Protein AF-A0A453HVD5-F1 (afdb_monomer)

pLDDT: mean 72.46, std 23.45, range [19.73, 97.62]

Mean predicted aligned error: 11.78 Å

Organism: Aegilops tauschii subsp. strangulata (NCBI:txid200361)

Secondary structure (DSSP, 8-state):
--B-SSSB-HHHHHHHHHHHHHHH-TTSEEEEEEEEEEEETTEEEESSS---------SS-------EEEE-TTS-EEEET---EE--SHHHHHHHHHHHHHHS-----TT----SSS---S----------------------------EEEEEEEEEEEETTEEEEEEEEEEEPPP---GGGT---HHHHHHHHHHHHHHHHHHHHHHHHHTT-S---GGG-HHHHHGGGTSSTT------------GGGHHHHHHHHHHHHHHTT-----------

Structure (mmCIF, N/CA/C/O backbone):
data_AF-A0A453HVD5-F1
#
_entry.id   AF-A0A453HVD5-F1
#
loop_
_atom_site.group_PDB
_atom_site.id
_atom_site.type_symbol
_atom_site.label_atom_id
_atom_site.label_alt_id
_atom_site.label_comp_id
_atom_site.label_asym_id
_atom_site.label_entity_id
_atom_site.label_seq_id
_atom_site.pdbx_PDB_ins_code
_atom_site.Cartn_x
_atom_site.Cartn_y
_atom_site.Cartn_z
_atom_site.occupancy
_atom_site.B_iso_or_equiv
_atom_site.auth_seq_id
_atom_site.auth_comp_id
_atom_site.auth_asym_id
_atom_site.auth_atom_id
_atom_site.pdbx_PDB_model_num
ATOM 1 N N . MET A 1 1 ? -4.424 4.483 -8.765 1.00 69.69 1 MET A N 1
ATOM 2 C CA . MET A 1 1 ? -4.788 4.475 -7.327 1.00 69.69 1 MET A CA 1
ATOM 3 C C . MET A 1 1 ? -5.642 5.672 -6.904 1.00 69.69 1 MET A C 1
ATOM 5 O O . MET A 1 1 ? -6.629 5.466 -6.211 1.00 69.69 1 MET A O 1
ATOM 9 N N . GLU A 1 2 ? -5.315 6.892 -7.337 1.00 76.38 2 GLU A N 1
ATOM 10 C CA . GLU A 1 2 ? -6.002 8.137 -6.930 1.00 76.38 2 GLU A CA 1
ATOM 11 C C . GLU A 1 2 ? -7.321 8.430 -7.661 1.00 76.38 2 GLU A C 1
ATOM 13 O O . GLU A 1 2 ? -8.277 8.881 -7.037 1.00 76.38 2 GLU A O 1
ATOM 18 N N . GLY A 1 3 ? -7.370 8.159 -8.972 1.00 72.44 3 GLY A N 1
ATOM 19 C CA . GLY A 1 3 ? -8.458 8.598 -9.855 1.00 72.44 3 GLY A CA 1
ATOM 20 C C . GLY A 1 3 ? -8.443 10.107 -10.117 1.00 72.44 3 GLY A C 1
ATOM 21 O O . GLY A 1 3 ? -7.437 10.778 -9.882 1.00 72.44 3 GLY A O 1
ATOM 22 N N . THR A 1 4 ? -9.555 10.628 -10.624 1.00 73.94 4 THR A N 1
ATOM 23 C CA . THR A 1 4 ? -9.790 12.055 -10.894 1.00 73.94 4 THR A CA 1
ATOM 24 C C . THR A 1 4 ? -10.810 12.633 -9.907 1.00 73.94 4 THR A C 1
ATOM 26 O O . THR A 1 4 ? -11.354 11.909 -9.072 1.00 73.94 4 THR A O 1
ATOM 29 N N . SER A 1 5 ? -11.071 13.944 -9.979 1.00 74.31 5 SER A N 1
ATOM 30 C CA . SER A 1 5 ? -12.151 14.585 -9.210 1.00 74.31 5 SER A CA 1
ATOM 31 C C . SER A 1 5 ? -13.516 13.971 -9.512 1.00 74.31 5 SER A C 1
ATOM 33 O O . SER A 1 5 ? -14.318 13.791 -8.602 1.00 74.31 5 SER A O 1
ATOM 35 N N . ASP A 1 6 ? -13.740 13.619 -10.777 1.00 77.62 6 ASP A N 1
ATOM 36 C CA . ASP A 1 6 ? -15.039 13.161 -11.272 1.00 77.62 6 ASP A CA 1
ATOM 37 C C . ASP A 1 6 ? -15.173 11.639 -11.157 1.00 77.62 6 ASP A C 1
ATOM 39 O O . ASP A 1 6 ? -16.271 11.098 -11.049 1.00 77.62 6 ASP A O 1
ATOM 43 N N . ASN A 1 7 ? -14.040 10.930 -11.137 1.00 78.81 7 ASN A N 1
ATOM 44 C CA . ASN A 1 7 ? -13.985 9.493 -10.943 1.00 78.81 7 ASN A CA 1
ATOM 45 C C . ASN A 1 7 ? -12.892 9.125 -9.939 1.00 78.81 7 ASN A C 1
ATOM 47 O O . ASN A 1 7 ? -11.738 8.877 -10.300 1.00 78.81 7 ASN A O 1
ATOM 51 N N . LEU A 1 8 ? -13.286 9.066 -8.669 1.00 81.88 8 LEU A N 1
ATOM 52 C CA . LEU A 1 8 ? -12.412 8.688 -7.564 1.00 81.88 8 LEU A CA 1
ATOM 53 C C . LEU A 1 8 ? -11.728 7.339 -7.828 1.00 81.88 8 LEU A C 1
ATOM 55 O O . LEU A 1 8 ? -12.328 6.405 -8.357 1.00 81.88 8 LEU A O 1
ATOM 59 N N . GLY A 1 9 ? -10.463 7.218 -7.445 1.00 83.00 9 GLY A N 1
ATOM 60 C CA . GLY A 1 9 ? -9.708 5.975 -7.553 1.00 83.00 9 GLY A CA 1
ATOM 61 C C . GLY A 1 9 ? -9.921 5.051 -6.361 1.00 83.00 9 GLY A C 1
ATOM 62 O O . GLY A 1 9 ? -10.713 5.322 -5.460 1.00 83.00 9 GLY A O 1
ATOM 63 N N . ALA A 1 10 ? -9.176 3.948 -6.344 1.00 84.06 10 ALA A N 1
ATOM 64 C CA . ALA A 1 10 ? -9.275 2.918 -5.316 1.00 84.06 10 ALA A CA 1
ATOM 65 C C . ALA A 1 10 ? -9.083 3.457 -3.889 1.00 84.06 10 ALA A C 1
ATOM 67 O O . ALA A 1 10 ? -9.825 3.062 -2.999 1.00 84.06 10 ALA A O 1
ATOM 68 N N . VAL A 1 11 ? -8.128 4.366 -3.661 1.00 85.62 11 VAL A N 1
ATOM 69 C CA . VAL A 1 11 ? -7.829 4.859 -2.305 1.00 85.62 11 VAL A CA 1
ATOM 70 C C . VAL A 1 11 ? -8.948 5.729 -1.726 1.00 85.62 11 VAL A C 1
ATOM 72 O O . VAL A 1 11 ? -9.479 5.358 -0.679 1.00 85.62 11 VAL A O 1
ATOM 75 N N . PRO A 1 12 ? -9.365 6.839 -2.369 1.00 88.75 12 PRO A N 1
ATOM 76 C CA . PRO A 1 12 ? -10.468 7.644 -1.848 1.00 88.75 12 PRO A CA 1
ATOM 77 C C . PRO A 1 12 ? -11.783 6.856 -1.753 1.00 88.75 12 PRO A C 1
ATOM 79 O O . PRO A 1 12 ? -12.533 7.059 -0.800 1.00 88.75 12 PRO A O 1
ATOM 82 N N . ARG A 1 13 ? -12.041 5.909 -2.672 1.00 90.88 13 ARG A N 1
ATOM 83 C CA . ARG A 1 13 ? -13.204 5.008 -2.576 1.00 90.88 13 ARG A CA 1
ATOM 84 C C . ARG A 1 13 ? -13.110 4.058 -1.385 1.00 90.88 13 ARG A C 1
ATOM 86 O O . ARG A 1 13 ? -14.099 3.888 -0.689 1.00 90.88 13 ARG A O 1
ATOM 93 N N . ALA A 1 14 ? -11.941 3.472 -1.119 1.00 89.88 14 ALA A N 1
ATOM 94 C CA . ALA A 1 14 ? -11.744 2.594 0.033 1.00 89.88 14 ALA A CA 1
ATOM 95 C C . ALA A 1 14 ? -11.931 3.347 1.357 1.00 89.88 14 ALA A C 1
ATOM 97 O O . ALA A 1 14 ? -12.574 2.831 2.265 1.00 89.88 14 ALA A O 1
ATOM 98 N N . ILE A 1 15 ? -11.422 4.583 1.455 1.00 92.25 15 ILE A N 1
ATOM 99 C CA . ILE A 1 15 ? -11.669 5.447 2.618 1.00 92.25 15 ILE A CA 1
ATOM 100 C C . ILE A 1 15 ? -13.176 5.683 2.772 1.00 92.25 15 ILE A C 1
ATOM 102 O O . ILE A 1 15 ? -13.711 5.473 3.855 1.00 92.25 15 ILE A O 1
ATOM 106 N N . GLN A 1 16 ? -13.869 6.085 1.703 1.00 93.88 16 GLN A N 1
ATOM 107 C CA . GLN A 1 16 ? -15.313 6.316 1.744 1.00 93.88 16 GLN A CA 1
ATOM 108 C C . GLN A 1 16 ? -16.082 5.072 2.204 1.00 93.88 16 GLN A C 1
ATOM 110 O O . GLN A 1 16 ? -16.883 5.170 3.129 1.00 93.88 16 GLN A O 1
ATOM 115 N N . GLU A 1 17 ? -15.781 3.914 1.621 1.00 94.31 17 GLU A N 1
ATOM 116 C CA . GLU A 1 17 ? -16.443 2.649 1.940 1.00 94.31 17 GLU A CA 1
ATOM 117 C C . GLU A 1 17 ? -16.232 2.236 3.402 1.00 94.31 17 GLU A C 1
ATOM 119 O O . GLU A 1 17 ? -17.174 1.807 4.060 1.00 94.31 17 GLU A O 1
ATOM 124 N N . LEU A 1 18 ? -15.026 2.429 3.954 1.00 94.19 18 LEU A N 1
ATOM 125 C CA . LEU A 1 18 ? -14.745 2.136 5.364 1.00 94.19 18 LEU A CA 1
ATOM 126 C C . LEU A 1 18 ? -15.635 2.941 6.317 1.00 94.19 18 LEU A C 1
ATOM 128 O O . LEU A 1 18 ? -16.215 2.378 7.247 1.00 94.19 18 LEU A O 1
ATOM 132 N N . PHE A 1 19 ? -15.748 4.251 6.089 1.00 95.44 19 PHE A N 1
ATOM 133 C CA . PHE A 1 19 ? -16.588 5.113 6.922 1.00 95.44 19 PHE A CA 1
ATOM 134 C C . PHE A 1 19 ? -18.079 4.835 6.699 1.00 95.44 19 PHE A C 1
ATOM 136 O O . PHE A 1 19 ? -18.842 4.842 7.663 1.00 95.44 19 PHE A O 1
ATOM 143 N N . SER A 1 20 ? -18.497 4.550 5.462 1.00 95.94 20 SER A N 1
ATOM 144 C CA . SER A 1 20 ? -19.873 4.146 5.155 1.00 95.94 20 SER A CA 1
ATOM 145 C C . SER A 1 20 ? -20.256 2.843 5.855 1.00 95.94 20 SER A C 1
ATOM 147 O O . SER A 1 20 ? -21.325 2.778 6.457 1.00 95.94 20 SER A O 1
ATOM 149 N N . HIS A 1 21 ? -19.375 1.841 5.847 1.00 93.94 21 HIS A N 1
ATOM 150 C CA . HIS A 1 21 ? -19.606 0.571 6.530 1.00 93.94 21 HIS A CA 1
ATOM 151 C C . HIS A 1 21 ? -19.722 0.751 8.048 1.00 93.94 21 HIS A C 1
ATOM 153 O O . HIS A 1 21 ? -20.665 0.258 8.659 1.00 93.94 21 HIS A O 1
ATOM 159 N N . ALA A 1 22 ? -18.810 1.513 8.658 1.00 94.25 22 ALA A N 1
ATOM 160 C CA . ALA A 1 22 ? -18.870 1.790 10.092 1.00 94.25 22 ALA A CA 1
ATOM 161 C C . ALA A 1 22 ? -20.106 2.601 10.504 1.00 94.25 22 ALA A C 1
ATOM 163 O O . ALA A 1 22 ? -20.625 2.395 11.593 1.00 94.25 22 ALA A O 1
ATOM 164 N N . ALA A 1 23 ? -20.603 3.492 9.641 1.00 94.38 23 ALA A N 1
ATOM 165 C CA . ALA A 1 23 ? -21.832 4.240 9.902 1.00 94.38 23 ALA A CA 1
ATOM 166 C C . ALA A 1 23 ? -23.101 3.369 9.820 1.00 94.38 23 ALA A C 1
ATOM 168 O O . ALA A 1 23 ? -24.105 3.696 10.448 1.00 94.38 23 ALA A O 1
ATOM 169 N N . GLN A 1 24 ? -23.071 2.287 9.038 1.00 94.81 24 GLN A N 1
ATOM 170 C CA . GLN A 1 24 ? -24.188 1.343 8.901 1.00 94.81 24 GLN A CA 1
ATOM 171 C C . GLN A 1 24 ? -24.214 0.288 10.014 1.00 94.81 24 GLN A C 1
ATOM 173 O O . GLN A 1 24 ? -25.259 -0.305 10.274 1.00 94.81 24 GLN A O 1
ATOM 178 N N . ASP A 1 25 ? -23.081 0.041 10.669 1.00 92.75 25 ASP A N 1
ATOM 179 C CA . ASP A 1 25 ? -22.980 -0.932 11.748 1.00 92.75 25 ASP A CA 1
ATOM 180 C C . ASP A 1 25 ? -23.367 -0.321 13.102 1.00 92.75 25 ASP A C 1
ATOM 182 O O . ASP A 1 25 ? -22.588 0.377 13.746 1.00 92.75 25 ASP A O 1
ATOM 186 N N . THR A 1 26 ? -24.573 -0.636 13.572 1.00 91.44 26 THR A N 1
ATOM 187 C CA . THR A 1 26 ? -25.088 -0.180 14.873 1.00 91.44 26 THR A CA 1
ATOM 188 C C . THR A 1 26 ? -24.632 -1.042 16.052 1.00 91.44 26 THR A C 1
ATOM 190 O O . THR A 1 26 ? -24.937 -0.719 17.198 1.00 91.44 26 THR A O 1
ATOM 193 N N . SER A 1 27 ? -23.947 -2.162 15.800 1.00 91.19 27 SER A N 1
ATOM 194 C CA . SER A 1 27 ? -23.559 -3.137 16.832 1.00 91.19 27 SER A CA 1
ATOM 195 C C . SER A 1 27 ? -22.198 -2.853 17.462 1.00 91.19 27 SER A C 1
ATOM 197 O O . SER A 1 27 ? -21.818 -3.477 18.453 1.00 91.19 27 SER A O 1
ATOM 199 N N . SER A 1 28 ? -21.402 -1.976 16.856 1.00 93.19 28 SER A N 1
ATOM 200 C CA . SER A 1 28 ? -20.021 -1.740 17.256 1.00 93.19 28 SER A CA 1
ATOM 201 C C . SER A 1 28 ? -19.651 -0.278 17.096 1.00 93.19 28 SER A C 1
ATOM 203 O O . SER A 1 28 ? -20.127 0.416 16.205 1.00 93.19 28 SER A O 1
ATOM 205 N N . THR A 1 29 ? -18.755 0.182 17.959 1.00 93.62 29 THR A N 1
ATOM 206 C CA . THR A 1 29 ? -18.143 1.502 17.833 1.00 93.62 29 THR A CA 1
ATOM 207 C C . THR A 1 29 ? -16.833 1.386 17.071 1.00 93.62 29 THR A C 1
ATOM 209 O O . THR A 1 29 ? -16.099 0.405 17.216 1.00 93.62 29 THR A O 1
ATOM 212 N N . TYR A 1 30 ? -16.543 2.388 16.247 1.00 95.38 30 TYR A N 1
ATOM 213 C CA . TYR A 1 30 ? -15.354 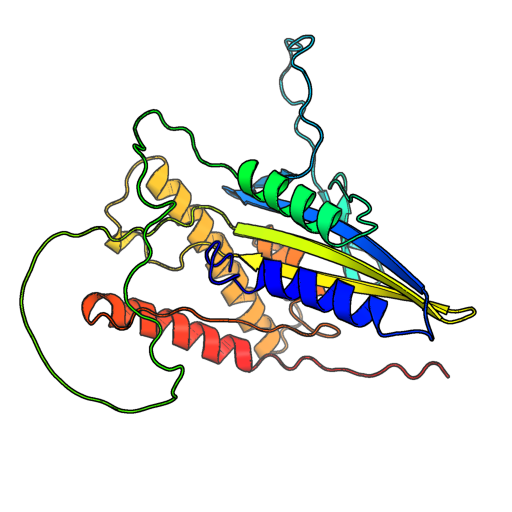2.420 15.410 1.00 95.38 30 TYR A CA 1
ATOM 214 C C . TYR A 1 30 ? -14.521 3.655 15.717 1.00 95.38 30 TYR A C 1
ATOM 216 O O . TYR A 1 30 ? -15.051 4.755 15.862 1.00 95.38 30 TYR A O 1
ATOM 224 N N . SER A 1 31 ? -13.204 3.483 15.755 1.00 96.00 31 SER A N 1
ATOM 225 C CA . SER A 1 31 ? -12.263 4.594 15.661 1.00 96.00 31 SER A CA 1
ATOM 226 C C . SER A 1 31 ? -11.219 4.308 14.591 1.00 96.00 31 SER A C 1
ATOM 228 O O . SER A 1 31 ? -10.840 3.159 14.344 1.00 96.00 31 SER A O 1
ATOM 230 N N . PHE A 1 32 ? -10.782 5.372 13.928 1.00 97.19 32 PHE A N 1
ATOM 231 C CA . PHE A 1 32 ? -9.886 5.296 12.788 1.00 97.19 32 PHE A CA 1
ATOM 232 C C . PHE A 1 32 ? -8.678 6.198 13.006 1.00 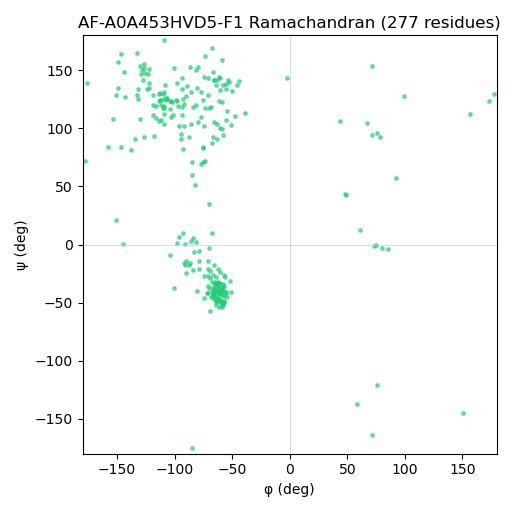97.19 32 PHE A C 1
ATOM 234 O O . PHE A 1 32 ? -8.807 7.325 13.495 1.00 97.19 32 PHE A O 1
ATOM 241 N N . SER A 1 33 ? -7.514 5.730 12.573 1.00 97.50 33 SER A N 1
ATOM 242 C CA . SER A 1 33 ? -6.333 6.569 12.394 1.00 97.50 33 SER A CA 1
ATOM 243 C C . SER A 1 33 ? -5.712 6.351 11.021 1.00 97.50 33 SER A C 1
ATOM 245 O O . SER A 1 33 ? -5.896 5.304 10.395 1.00 97.50 33 SER A O 1
ATOM 247 N N . ILE A 1 34 ? -5.012 7.369 10.528 1.00 96.19 34 ILE A N 1
ATOM 248 C CA . ILE A 1 34 ? -4.305 7.338 9.253 1.00 96.19 34 ILE A CA 1
ATOM 249 C C . ILE A 1 34 ? -2.826 7.667 9.457 1.00 96.19 34 ILE A C 1
ATOM 251 O O . ILE A 1 34 ? -2.473 8.652 10.108 1.00 96.19 34 ILE A O 1
ATOM 255 N N . SER A 1 35 ? -1.969 6.871 8.827 1.00 94.62 35 SER A N 1
ATOM 256 C CA . SER A 1 35 ? -0.553 7.169 8.613 1.00 94.62 35 SER A CA 1
ATOM 257 C C . SER A 1 35 ? -0.251 7.122 7.124 1.00 94.62 35 SER A C 1
ATOM 259 O O . SER A 1 35 ? -0.812 6.305 6.393 1.00 94.62 35 SER A O 1
ATOM 261 N N . MET A 1 36 ? 0.672 7.961 6.664 1.00 92.88 36 MET A N 1
ATOM 262 C CA . MET A 1 36 ? 1.172 7.898 5.293 1.00 92.88 36 MET A CA 1
ATOM 263 C C . MET A 1 36 ? 2.688 7.967 5.298 1.00 92.88 36 MET A C 1
ATOM 265 O O . MET A 1 36 ? 3.272 8.876 5.886 1.00 92.88 36 MET A O 1
ATOM 269 N N . LEU A 1 37 ? 3.308 7.015 4.613 1.00 89.94 37 LEU A N 1
ATOM 270 C CA . LEU A 1 37 ? 4.751 6.932 4.469 1.00 89.94 37 LEU A CA 1
ATOM 271 C C . LEU A 1 37 ? 5.133 6.851 2.994 1.00 89.94 37 LEU A C 1
ATOM 273 O O . LEU A 1 37 ? 4.367 6.408 2.133 1.00 89.94 37 LEU A O 1
ATOM 277 N N . GLU A 1 38 ? 6.350 7.279 2.722 1.00 87.25 38 GLU A N 1
ATOM 278 C CA . GLU A 1 38 ? 6.985 7.232 1.419 1.00 87.25 38 GLU A CA 1
ATOM 279 C C . GLU A 1 38 ? 8.284 6.431 1.528 1.00 87.25 38 GLU A C 1
ATOM 281 O O . GLU A 1 38 ? 9.067 6.635 2.457 1.00 87.25 38 GLU A O 1
ATOM 286 N N . VAL A 1 39 ? 8.506 5.524 0.574 1.00 84.81 39 VAL A N 1
ATOM 287 C CA . VAL A 1 39 ? 9.809 4.889 0.355 1.00 84.81 39 VAL A CA 1
ATOM 288 C C . VAL A 1 39 ? 10.437 5.544 -0.870 1.00 84.81 39 VAL A C 1
ATOM 290 O O . VAL A 1 39 ? 9.972 5.339 -1.994 1.00 84.81 39 VAL A O 1
ATOM 293 N N . TYR A 1 40 ? 11.491 6.327 -0.651 1.00 82.56 40 TYR A N 1
ATOM 294 C CA . TYR A 1 40 ? 12.212 7.049 -1.697 1.00 82.56 40 TYR A CA 1
ATOM 295 C C . TYR A 1 40 ? 13.715 6.830 -1.536 1.00 82.56 40 TYR A C 1
ATOM 297 O O . TYR A 1 40 ? 14.273 7.044 -0.464 1.00 82.56 40 TYR A O 1
ATOM 305 N N . MET A 1 41 ? 14.368 6.351 -2.594 1.00 78.25 41 MET A N 1
ATOM 306 C CA . MET A 1 41 ? 15.803 6.020 -2.615 1.00 78.25 41 MET A CA 1
ATOM 307 C C . MET A 1 41 ? 16.255 5.148 -1.434 1.00 78.25 41 MET A C 1
ATOM 309 O O . MET A 1 41 ? 17.275 5.398 -0.801 1.00 78.25 41 MET A O 1
ATOM 313 N N . GLY A 1 42 ? 15.451 4.138 -1.083 1.00 78.44 42 GLY A N 1
ATOM 314 C CA . GLY A 1 42 ? 15.730 3.240 0.046 1.00 78.44 42 GLY A CA 1
ATOM 315 C C . GLY A 1 42 ? 15.534 3.863 1.435 1.00 78.44 42 GLY A C 1
ATOM 316 O O . GLY A 1 42 ? 15.681 3.160 2.434 1.00 78.44 42 GLY A O 1
ATOM 317 N N . SER A 1 43 ? 15.157 5.139 1.504 1.00 83.56 43 SER A N 1
ATOM 318 C CA . SER A 1 43 ? 14.876 5.870 2.739 1.00 83.56 43 SER A CA 1
ATOM 319 C C . SER A 1 43 ? 13.374 5.960 3.001 1.00 83.56 43 SER A C 1
ATOM 321 O O . SER A 1 43 ? 12.564 5.936 2.072 1.00 83.56 43 SER A O 1
ATOM 323 N N . LEU A 1 44 ? 13.005 6.056 4.279 1.00 86.38 44 LEU A N 1
ATOM 324 C CA . LEU A 1 44 ? 11.625 6.255 4.713 1.00 86.38 44 LEU A CA 1
ATOM 325 C C . LEU A 1 44 ? 11.367 7.725 5.010 1.00 86.38 44 LEU A C 1
ATOM 327 O O . LEU A 1 44 ? 12.185 8.383 5.653 1.00 86.38 44 LEU A O 1
ATOM 331 N N . ARG A 1 45 ? 10.195 8.210 4.608 1.00 87.31 45 ARG A N 1
ATOM 332 C CA . ARG A 1 45 ? 9.726 9.556 4.923 1.00 87.31 45 ARG A CA 1
ATOM 333 C C . ARG A 1 45 ? 8.294 9.518 5.437 1.00 87.31 45 ARG A C 1
ATOM 335 O O . ARG A 1 45 ? 7.428 8.887 4.838 1.00 87.31 45 ARG A O 1
ATOM 342 N N . ASP A 1 46 ? 8.047 10.231 6.528 1.00 89.81 46 ASP A N 1
ATOM 343 C CA . ASP A 1 46 ? 6.705 10.462 7.052 1.00 89.81 46 ASP A CA 1
ATOM 344 C C . ASP A 1 46 ? 6.047 11.609 6.275 1.00 89.81 46 ASP A C 1
ATOM 346 O O . ASP A 1 46 ? 6.560 12.732 6.235 1.00 89.81 46 ASP A O 1
ATOM 350 N N . LEU A 1 47 ? 4.913 11.325 5.633 1.00 89.44 47 LEU A N 1
ATOM 351 C CA . LEU A 1 47 ? 4.190 12.301 4.821 1.00 89.44 47 LEU A CA 1
ATOM 352 C C . LEU A 1 47 ? 3.213 13.158 5.637 1.00 89.44 47 LEU A C 1
ATOM 354 O O . LEU A 1 47 ? 2.766 14.199 5.141 1.00 89.44 47 LEU A O 1
ATOM 358 N N . LEU A 1 48 ? 2.870 12.742 6.861 1.00 91.38 48 LEU A N 1
ATOM 359 C CA . LEU A 1 48 ? 1.917 13.430 7.740 1.00 91.38 48 LEU A CA 1
ATOM 360 C C . LEU A 1 48 ? 2.583 14.205 8.878 1.00 91.38 48 LEU A C 1
ATOM 362 O O . LEU A 1 48 ? 1.894 14.999 9.528 1.00 91.38 48 LEU A O 1
ATOM 366 N N . ALA A 1 49 ? 3.895 14.036 9.066 1.00 87.88 49 ALA A N 1
ATOM 367 C CA . ALA A 1 49 ? 4.677 14.760 10.060 1.00 87.88 49 ALA A CA 1
ATOM 368 C C . ALA A 1 49 ? 4.340 16.271 10.085 1.00 87.88 49 ALA A C 1
ATOM 370 O O . ALA A 1 49 ? 4.107 16.899 9.034 1.00 87.88 49 ALA A O 1
ATOM 371 N N . PRO A 1 50 ? 4.280 16.896 11.276 1.00 81.06 50 PRO A N 1
ATOM 372 C CA . PRO A 1 50 ? 4.148 18.341 11.389 1.00 81.06 50 PRO A CA 1
ATOM 373 C C . PRO A 1 50 ? 5.284 19.019 10.623 1.00 81.06 50 PRO A C 1
ATOM 375 O O . PRO A 1 50 ? 6.447 18.644 10.755 1.00 81.06 50 PRO A O 1
ATOM 378 N N . ARG A 1 51 ? 4.961 20.039 9.822 1.00 65.75 51 ARG A N 1
ATOM 379 C CA . ARG A 1 51 ? 5.991 20.861 9.186 1.00 65.75 51 ARG A CA 1
ATOM 380 C C . ARG A 1 51 ? 6.721 21.607 10.301 1.00 65.75 51 ARG A C 1
ATOM 382 O O . ARG A 1 51 ? 6.150 22.530 10.875 1.00 65.75 51 ARG A O 1
ATOM 389 N N . GLN A 1 52 ? 7.944 21.195 10.625 1.00 55.25 52 GLN A N 1
ATOM 390 C CA . GLN A 1 52 ? 8.789 21.954 11.541 1.00 55.25 52 GLN A CA 1
ATOM 391 C C . GLN A 1 52 ? 8.979 23.355 10.942 1.00 55.25 52 GLN A C 1
ATOM 393 O O . GLN A 1 52 ? 9.375 23.497 9.780 1.00 55.25 52 GLN A O 1
ATOM 398 N N . GLN A 1 53 ? 8.613 24.396 11.692 1.00 40.56 53 GLN A N 1
ATOM 399 C CA . GLN A 1 53 ? 9.013 25.755 11.341 1.00 40.56 53 GLN A CA 1
ATOM 400 C C . GLN A 1 53 ? 10.544 25.814 11.431 1.00 40.56 53 GLN A C 1
ATOM 402 O O . GLN A 1 53 ? 11.096 25.257 12.380 1.00 40.56 53 GLN A O 1
ATOM 407 N N . PRO A 1 54 ? 11.249 26.448 10.480 1.00 42.41 54 PRO A N 1
ATOM 408 C CA . PRO A 1 54 ? 12.696 26.581 10.546 1.00 42.41 54 PRO A CA 1
ATOM 409 C C . PRO A 1 54 ? 13.052 27.655 11.583 1.00 42.41 54 PRO A C 1
ATOM 411 O O . PRO A 1 54 ? 13.456 28.761 11.239 1.00 42.41 54 PRO A O 1
ATOM 414 N N . LEU A 1 55 ? 12.858 27.349 12.862 1.00 39.06 55 LEU A N 1
ATOM 415 C CA . LEU A 1 55 ? 13.374 28.137 13.970 1.00 39.06 55 LEU A CA 1
ATOM 416 C C . LEU A 1 55 ? 14.687 27.481 14.388 1.00 39.06 55 LEU A C 1
ATOM 418 O O . LEU A 1 55 ? 14.692 26.444 15.036 1.00 39.06 55 LEU A O 1
ATOM 422 N N . PHE A 1 56 ? 15.786 28.097 13.956 1.00 39.53 56 PHE A N 1
ATOM 423 C CA . PHE A 1 56 ? 17.166 27.708 14.240 1.00 39.53 56 PHE A CA 1
ATOM 424 C C . PHE A 1 56 ? 17.634 26.427 13.527 1.00 39.53 56 PHE A C 1
ATOM 426 O O . PHE A 1 56 ? 17.477 25.303 13.991 1.00 39.53 56 PHE A O 1
ATOM 433 N N . ARG A 1 57 ? 18.263 26.615 12.359 1.00 39.94 57 ARG A N 1
ATOM 434 C CA . ARG A 1 57 ? 19.094 25.589 11.726 1.00 39.94 57 ARG A CA 1
ATOM 435 C C . ARG A 1 57 ? 20.310 25.389 12.639 1.00 39.94 57 ARG A C 1
ATOM 437 O O . ARG A 1 57 ? 21.275 26.142 12.536 1.00 39.94 57 ARG A O 1
ATOM 444 N N . SER A 1 58 ? 20.229 24.436 13.566 1.00 34.22 58 SER A N 1
ATOM 445 C CA . SER A 1 58 ? 21.386 23.961 14.324 1.00 34.22 58 SER A CA 1
ATOM 446 C C . SER A 1 58 ? 22.507 23.633 13.338 1.00 34.22 58 SER A C 1
ATOM 448 O O . SER A 1 58 ? 22.271 23.001 12.308 1.00 34.22 58 SER A O 1
ATOM 450 N N . ILE A 1 59 ? 23.710 24.117 13.636 1.00 40.94 59 ILE A N 1
ATOM 451 C CA . ILE A 1 59 ? 24.912 23.996 12.797 1.00 40.94 59 ILE A CA 1
ATOM 452 C C . ILE A 1 59 ? 25.440 22.548 12.740 1.00 40.94 59 ILE A C 1
ATOM 454 O O . ILE A 1 59 ? 26.332 22.245 11.956 1.00 40.94 59 ILE A O 1
ATOM 458 N N . GLU A 1 60 ? 24.827 21.610 13.457 1.00 35.34 60 GLU A N 1
ATOM 459 C CA . GLU A 1 60 ? 25.126 20.186 13.346 1.00 35.34 60 GLU A CA 1
ATOM 460 C C . GLU A 1 60 ? 23.965 19.463 12.668 1.00 35.34 60 GLU A C 1
ATOM 462 O O . GLU A 1 60 ? 22.813 19.516 13.102 1.00 35.34 60 GLU A O 1
ATOM 467 N N . GLY A 1 61 ? 24.283 18.853 11.527 1.00 41.81 61 GLY A N 1
ATOM 468 C CA . GLY A 1 61 ? 23.329 18.162 10.683 1.00 41.81 61 GLY A CA 1
ATOM 469 C C . GLY A 1 61 ? 22.602 17.028 11.401 1.00 41.81 61 GLY A C 1
ATOM 470 O O . GLY A 1 61 ? 23.107 16.420 12.339 1.00 41.81 61 GLY A O 1
ATOM 471 N N . ASN A 1 62 ? 21.445 16.690 10.828 1.00 38.28 62 ASN A N 1
ATOM 472 C CA . ASN A 1 62 ? 20.692 15.458 11.054 1.00 38.28 62 ASN A CA 1
ATOM 473 C C . ASN A 1 62 ? 19.605 15.481 12.149 1.00 38.28 62 ASN A C 1
ATOM 475 O O . ASN A 1 62 ? 19.545 14.602 13.000 1.00 38.28 62 ASN A O 1
ATOM 479 N N . THR A 1 63 ? 18.628 16.387 12.051 1.00 40.12 63 THR A N 1
ATOM 480 C CA . THR A 1 63 ? 17.265 16.115 12.555 1.00 40.12 63 THR A CA 1
ATOM 481 C C . THR A 1 63 ? 16.447 15.366 11.499 1.00 40.12 63 THR A C 1
ATOM 483 O O . THR A 1 63 ? 15.409 15.823 11.019 1.00 40.12 63 THR A O 1
ATOM 486 N N . THR A 1 64 ? 16.925 14.185 11.102 1.00 44.47 64 THR A N 1
ATOM 487 C CA . THR A 1 64 ? 16.088 13.213 10.400 1.00 44.47 64 THR A CA 1
ATOM 488 C C . THR A 1 64 ? 15.086 12.652 11.397 1.00 44.47 64 THR A C 1
ATOM 490 O O . THR A 1 64 ? 15.446 12.203 12.482 1.00 44.47 64 THR A O 1
ATOM 493 N N . CYS A 1 65 ? 13.804 12.670 11.041 1.00 50.72 65 CYS A N 1
ATOM 494 C CA . CYS A 1 65 ? 12.820 11.825 11.704 1.00 50.72 65 CYS A CA 1
ATOM 495 C C . CYS A 1 65 ? 13.299 10.377 11.497 1.00 50.72 65 CYS A C 1
ATOM 497 O O . CYS A 1 65 ? 13.171 9.848 10.393 1.00 5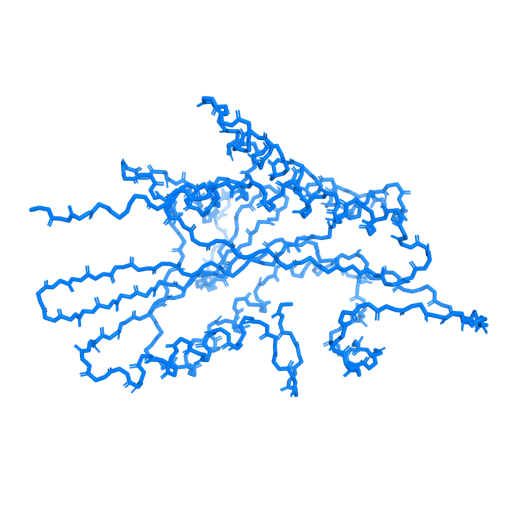0.72 65 CYS A O 1
ATOM 499 N N . ASN A 1 66 ? 13.956 9.776 12.491 1.00 65.62 66 ASN A N 1
ATOM 500 C CA . ASN A 1 66 ? 14.543 8.443 12.362 1.00 65.62 66 ASN A CA 1
ATOM 501 C C . ASN A 1 66 ? 13.427 7.398 12.426 1.00 65.62 66 ASN A C 1
ATOM 503 O O . ASN A 1 66 ? 13.130 6.853 13.483 1.00 65.62 66 ASN A O 1
ATOM 507 N N . LEU A 1 67 ? 12.787 7.149 11.283 1.00 83.94 67 LEU A N 1
ATOM 508 C CA . LEU A 1 67 ? 11.798 6.089 11.149 1.00 83.94 67 LEU A CA 1
ATOM 509 C C . LEU A 1 67 ? 12.495 4.728 11.215 1.00 83.94 67 LEU A C 1
ATOM 511 O O . LEU A 1 67 ? 13.309 4.392 10.347 1.00 83.94 67 LEU A O 1
ATOM 515 N N . SER A 1 68 ? 12.159 3.935 12.229 1.00 86.56 68 SER A N 1
ATOM 516 C CA . SER A 1 68 ? 12.690 2.585 12.422 1.00 86.56 68 SER A CA 1
ATOM 517 C C . SER A 1 68 ? 11.587 1.560 12.129 1.00 86.56 68 SER A C 1
ATOM 519 O O . SER A 1 68 ? 10.430 1.765 12.485 1.00 86.56 68 SER A O 1
ATOM 521 N N . ILE A 1 69 ? 11.905 0.473 11.416 1.00 88.44 69 ILE A N 1
ATOM 522 C CA . ILE A 1 69 ? 10.941 -0.614 11.188 1.00 88.44 69 ILE A CA 1
ATOM 523 C C . ILE A 1 69 ? 11.168 -1.658 12.273 1.00 88.44 69 ILE A C 1
ATOM 525 O O . ILE A 1 69 ? 12.244 -2.256 12.339 1.00 88.44 69 ILE A O 1
ATOM 529 N N . LEU A 1 70 ? 10.147 -1.889 13.089 1.00 85.31 70 LEU A N 1
ATOM 530 C CA . LEU A 1 70 ? 10.155 -2.842 14.186 1.00 85.31 70 LEU A CA 1
ATOM 531 C C . LEU A 1 70 ? 9.199 -3.993 13.874 1.00 85.31 70 LEU A C 1
ATOM 533 O O . LEU A 1 70 ? 8.036 -3.786 13.522 1.00 85.31 70 LEU A O 1
ATOM 537 N N . ALA A 1 71 ? 9.694 -5.218 14.029 1.00 79.50 71 ALA A N 1
ATOM 538 C CA . ALA A 1 71 ? 8.857 -6.407 14.064 1.00 79.50 71 ALA A CA 1
ATOM 539 C C . ALA A 1 71 ? 8.505 -6.695 15.525 1.00 79.50 71 ALA A C 1
ATOM 541 O O . ALA A 1 71 ? 9.387 -6.863 16.366 1.00 79.50 71 ALA A O 1
ATOM 542 N N . THR A 1 72 ? 7.214 -6.719 15.827 1.00 73.31 72 THR A N 1
ATOM 543 C CA . THR A 1 72 ? 6.718 -7.101 17.154 1.00 73.31 72 THR A CA 1
ATOM 544 C C . THR A 1 72 ? 6.838 -8.611 17.361 1.00 73.31 72 THR A C 1
ATOM 546 O O . THR A 1 72 ? 6.934 -9.378 16.403 1.00 73.31 72 THR A O 1
ATOM 549 N N . THR A 1 73 ? 6.785 -9.058 18.616 1.00 69.00 73 THR A N 1
ATOM 550 C CA . THR A 1 73 ? 6.799 -10.487 18.976 1.00 69.00 73 THR A CA 1
ATOM 551 C C . THR A 1 73 ? 5.623 -11.268 18.387 1.00 69.00 73 THR A C 1
ATOM 553 O O . THR A 1 73 ? 5.745 -12.467 18.166 1.00 69.00 73 THR A O 1
ATOM 556 N N . SER A 1 74 ? 4.513 -10.596 18.070 1.00 66.69 74 SER A N 1
ATOM 557 C CA . SER A 1 74 ? 3.358 -11.174 17.373 1.00 66.69 74 SER A CA 1
ATOM 558 C C . SER A 1 74 ? 3.529 -11.263 15.850 1.00 66.69 74 SER A C 1
ATOM 560 O O . SER A 1 74 ? 2.594 -11.648 15.155 1.00 66.69 74 SER A O 1
ATOM 562 N N . GLY A 1 75 ? 4.686 -10.867 15.306 1.00 69.31 75 GLY A N 1
ATOM 563 C CA . GLY A 1 75 ? 4.947 -10.831 13.863 1.00 69.31 75 GLY A CA 1
ATOM 564 C C . GLY A 1 75 ? 4.378 -9.601 13.148 1.00 69.31 75 GLY A C 1
ATOM 565 O O . GLY A 1 75 ? 4.622 -9.419 11.957 1.00 69.31 75 GLY A O 1
ATOM 566 N N . SER A 1 76 ? 3.664 -8.715 13.853 1.00 74.56 76 SER A N 1
ATOM 567 C CA . SER A 1 76 ? 3.137 -7.484 13.259 1.00 74.56 76 SER A CA 1
ATOM 568 C C . SER A 1 76 ? 4.240 -6.443 13.045 1.00 74.56 76 SER A C 1
ATOM 570 O O . SER A 1 76 ? 5.144 -6.310 13.878 1.00 74.56 76 SER A O 1
ATOM 572 N N . VAL A 1 77 ? 4.153 -5.679 11.953 1.00 83.19 77 VAL A N 1
ATOM 573 C CA . VAL A 1 77 ? 5.118 -4.617 11.645 1.00 83.19 77 VAL A CA 1
ATOM 574 C C . VAL A 1 77 ? 4.623 -3.280 12.187 1.00 83.19 77 VAL A C 1
ATOM 576 O O . VAL A 1 77 ? 3.458 -2.895 12.007 1.00 83.19 77 VAL A O 1
ATOM 579 N N . GLN A 1 78 ? 5.526 -2.554 12.840 1.00 85.44 78 GLN A N 1
ATOM 580 C CA . GLN A 1 78 ? 5.346 -1.165 13.242 1.00 85.44 78 GLN A CA 1
ATOM 581 C C . GLN A 1 78 ? 6.496 -0.313 12.710 1.00 85.44 78 GLN A C 1
ATOM 583 O O . GLN A 1 78 ? 7.621 -0.779 12.562 1.00 85.44 78 GLN A O 1
ATOM 588 N N . VAL A 1 79 ? 6.196 0.945 12.402 1.00 89.19 79 VAL A N 1
ATOM 589 C CA . VAL A 1 79 ? 7.208 1.936 12.039 1.00 89.19 79 VAL A CA 1
ATOM 590 C C . VAL A 1 79 ? 7.251 2.945 13.173 1.00 89.19 79 VAL A C 1
ATOM 592 O O . VAL A 1 79 ? 6.300 3.705 13.358 1.00 89.19 79 VAL A O 1
ATOM 595 N N . GLU A 1 80 ? 8.310 2.898 13.969 1.00 88.94 80 GLU A N 1
ATOM 596 C CA . GLU A 1 80 ? 8.523 3.824 15.075 1.00 88.94 80 GLU A CA 1
ATOM 597 C C . GLU A 1 80 ? 8.73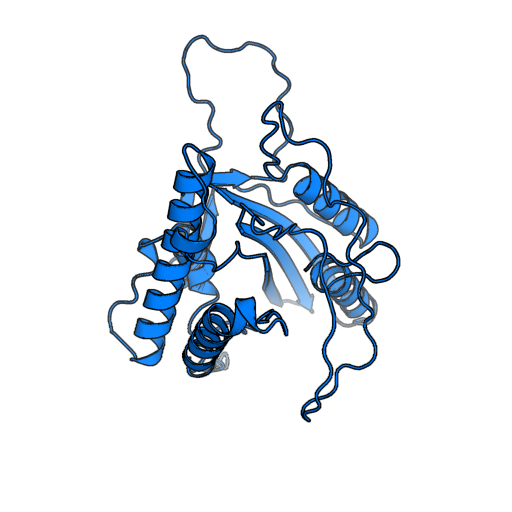9 5.240 14.536 1.00 88.94 80 GLU A C 1
ATOM 599 O O . GLU A 1 80 ? 9.366 5.433 13.493 1.00 88.94 80 GLU A O 1
ATOM 604 N N . GLY A 1 81 ? 8.188 6.234 15.230 1.00 86.38 81 GLY A N 1
ATOM 605 C CA . GLY A 1 81 ? 8.261 7.635 14.816 1.00 86.38 81 GLY A CA 1
ATOM 606 C C . GLY A 1 81 ? 7.347 8.009 13.643 1.00 86.38 81 GLY A C 1
ATOM 607 O O . GLY A 1 81 ? 7.336 9.175 13.257 1.00 86.38 81 GLY A O 1
ATOM 608 N N . LEU A 1 82 ? 6.573 7.069 13.082 1.00 90.88 82 LEU A N 1
ATOM 609 C CA . LEU A 1 82 ? 5.588 7.370 12.041 1.00 90.88 82 LEU A CA 1
ATOM 610 C C . LEU A 1 82 ? 4.356 8.042 12.653 1.00 90.88 82 LEU A C 1
ATOM 612 O O . LEU A 1 82 ? 3.694 7.469 13.519 1.00 90.88 82 LEU A O 1
ATOM 616 N N . THR A 1 83 ? 4.010 9.226 12.153 1.00 93.00 83 THR A N 1
ATOM 617 C CA . THR A 1 83 ? 2.816 9.962 12.572 1.00 93.00 83 THR A CA 1
ATOM 618 C C . THR A 1 83 ? 1.553 9.152 12.263 1.00 93.00 83 THR A C 1
ATOM 620 O O . THR A 1 83 ? 1.282 8.790 11.114 1.00 93.00 83 THR A O 1
ATOM 623 N N . ASP A 1 84 ? 0.752 8.890 13.294 1.00 93.88 84 ASP A N 1
ATOM 624 C CA . ASP A 1 84 ? -0.552 8.227 13.217 1.00 93.88 84 ASP A CA 1
ATOM 625 C C . ASP A 1 84 ? -1.616 9.201 13.723 1.00 93.88 84 ASP A C 1
ATOM 627 O O . ASP A 1 84 ? -1.613 9.597 14.889 1.00 93.88 84 ASP A O 1
ATOM 631 N N . VAL A 1 85 ? -2.480 9.668 12.822 1.00 95.88 85 VAL A N 1
ATOM 632 C CA . VAL A 1 85 ? -3.433 10.738 13.127 1.00 95.88 85 VAL A CA 1
ATOM 633 C C . VAL A 1 85 ? -4.841 10.183 13.229 1.00 95.88 85 VAL A C 1
ATOM 635 O O . VAL A 1 85 ? -5.335 9.581 12.280 1.00 95.88 85 VAL A O 1
ATOM 638 N N . ALA A 1 86 ? -5.520 10.445 14.345 1.00 97.44 86 ALA A N 1
ATOM 639 C CA . ALA A 1 86 ? -6.933 10.120 14.500 1.00 97.44 86 ALA A CA 1
ATOM 640 C C . ALA A 1 86 ? -7.797 10.860 13.461 1.00 97.44 86 ALA A C 1
ATOM 642 O O . ALA A 1 86 ? -7.664 12.073 13.256 1.00 97.44 86 ALA A O 1
ATOM 643 N N . VAL A 1 87 ? -8.703 10.126 12.813 1.00 97.62 87 VAL A N 1
ATOM 644 C CA . VAL A 1 87 ? -9.615 10.640 11.784 1.00 97.62 87 VAL A CA 1
ATOM 645 C C . VAL A 1 87 ? -11.059 10.282 12.155 1.00 97.62 87 VAL A C 1
ATOM 647 O O . VAL A 1 87 ? -11.523 9.196 11.828 1.00 97.62 87 VAL A O 1
ATOM 650 N N . PRO A 1 88 ? -11.783 11.171 12.862 1.00 95.81 88 PRO A N 1
ATOM 651 C CA . PRO A 1 88 ? -13.114 10.857 13.390 1.00 95.81 88 PRO A CA 1
ATOM 652 C C . PRO A 1 88 ? -14.188 10.756 12.302 1.00 95.81 88 PRO A C 1
ATOM 654 O O . PRO A 1 88 ? -15.227 10.145 12.519 1.00 95.81 88 PRO A O 1
ATOM 657 N N . ASP A 1 89 ? -13.951 11.353 11.133 1.00 96.19 89 ASP A N 1
ATOM 658 C CA . ASP A 1 89 ? -14.909 11.389 10.038 1.00 96.19 89 ASP A CA 1
ATOM 659 C C . ASP A 1 89 ? -14.218 11.344 8.665 1.00 96.19 89 ASP A C 1
ATOM 661 O O . ASP A 1 89 ? -13.014 11.606 8.516 1.00 96.19 89 ASP A O 1
ATOM 665 N N . LEU A 1 90 ? -15.019 11.040 7.640 1.00 95.69 90 LEU A N 1
ATOM 666 C CA . LEU A 1 90 ? -14.589 10.953 6.244 1.00 95.69 90 LEU A CA 1
ATOM 667 C C . LEU A 1 90 ? -13.939 12.255 5.747 1.00 95.69 90 LEU A C 1
ATOM 669 O O . LEU A 1 90 ? -12.986 12.226 4.964 1.00 95.69 90 LEU A O 1
ATOM 673 N N . LYS A 1 91 ? -14.430 13.416 6.197 1.00 96.25 91 LYS A N 1
ATOM 674 C CA . LYS A 1 91 ? -13.901 14.722 5.783 1.00 96.25 91 LYS A CA 1
ATOM 675 C C . LYS A 1 91 ? -12.477 14.900 6.303 1.00 96.25 91 LYS A C 1
ATOM 677 O O . LYS A 1 91 ? -11.599 15.307 5.539 1.00 96.25 91 LYS A O 1
ATOM 682 N N . LYS A 1 92 ? -12.218 14.562 7.567 1.00 96.44 92 LYS A N 1
ATOM 683 C CA . LYS A 1 92 ? -10.894 14.638 8.187 1.00 96.44 92 LYS A CA 1
ATOM 684 C C . LYS A 1 92 ? -9.934 13.617 7.585 1.00 96.44 92 LYS A C 1
ATOM 686 O O . LYS A 1 92 ? -8.790 13.977 7.305 1.00 96.44 92 LYS A O 1
ATOM 691 N N . ALA A 1 93 ? -10.405 12.399 7.312 1.00 95.25 93 ALA A N 1
ATOM 692 C CA . ALA A 1 93 ? -9.627 11.380 6.610 1.00 95.25 93 ALA A CA 1
ATOM 693 C C . ALA A 1 93 ? -9.165 11.872 5.229 1.00 95.25 93 ALA A C 1
ATOM 695 O O . ALA A 1 93 ? -7.968 11.873 4.940 1.00 95.25 93 ALA A O 1
ATOM 696 N N . ASN A 1 94 ? -10.084 12.402 4.416 1.00 92.50 94 ASN A N 1
ATOM 697 C CA . ASN A 1 94 ? -9.760 12.954 3.099 1.00 92.50 94 ASN A CA 1
ATOM 698 C C . ASN A 1 94 ? -8.824 14.171 3.168 1.00 92.50 94 ASN A C 1
ATOM 700 O O . ASN A 1 94 ? -7.946 14.314 2.316 1.00 92.50 94 ASN A O 1
ATOM 704 N N . GLN A 1 95 ? -8.963 15.038 4.178 1.00 93.31 95 GLN A N 1
ATOM 705 C CA . GLN A 1 95 ? -8.045 16.165 4.390 1.00 93.31 95 GLN A CA 1
ATOM 706 C C . GLN A 1 95 ? -6.610 15.696 4.650 1.00 93.31 95 GLN A C 1
ATOM 708 O O . GLN A 1 95 ? -5.679 16.201 4.017 1.00 93.31 95 GLN A O 1
ATOM 713 N N . TRP A 1 96 ? -6.427 14.735 5.560 1.00 94.50 96 TRP A N 1
ATOM 714 C CA . TRP A 1 96 ? -5.108 14.184 5.873 1.00 94.50 96 TRP A CA 1
ATOM 715 C C . TRP A 1 96 ? -4.515 13.413 4.704 1.00 94.50 96 TRP A C 1
ATOM 717 O O . TRP A 1 96 ? -3.353 13.636 4.367 1.00 94.50 96 TRP A O 1
ATOM 727 N N . TYR A 1 97 ? -5.329 12.607 4.026 1.00 91.25 97 TYR A N 1
ATOM 728 C CA . TYR A 1 97 ? -4.921 11.914 2.814 1.00 91.25 97 TYR A CA 1
ATOM 729 C C . TYR A 1 97 ? -4.439 12.891 1.731 1.00 91.25 97 TYR A C 1
ATOM 731 O O . TYR A 1 97 ? -3.327 12.778 1.211 1.00 91.25 97 TYR A O 1
ATOM 739 N N . CYS A 1 98 ? -5.223 13.939 1.454 1.00 88.62 98 CYS A N 1
ATOM 740 C CA . CYS A 1 98 ? -4.844 14.982 0.503 1.00 88.62 98 CYS A CA 1
ATOM 741 C C . CYS A 1 98 ? -3.573 15.727 0.928 1.00 88.62 98 CYS A C 1
ATOM 743 O O . CYS A 1 98 ? -2.767 16.088 0.068 1.00 88.62 98 CYS A O 1
ATOM 745 N N . ARG A 1 99 ? -3.381 15.973 2.231 1.00 88.12 99 ARG A N 1
ATOM 746 C CA . ARG A 1 99 ? -2.156 16.584 2.762 1.00 88.12 99 ARG A CA 1
ATOM 747 C C . ARG A 1 99 ? -0.946 15.688 2.518 1.00 88.12 99 ARG A C 1
ATOM 749 O O . ARG A 1 99 ? 0.028 16.174 1.949 1.00 88.12 99 ARG A O 1
ATOM 756 N N . GLY A 1 100 ? -1.006 14.412 2.897 1.00 87.06 100 GLY A N 1
ATOM 757 C CA . GLY A 1 100 ? 0.097 13.472 2.687 1.00 87.06 100 GLY A CA 1
ATOM 758 C C . GLY A 1 100 ? 0.436 13.316 1.207 1.00 87.06 100 GLY A C 1
ATOM 759 O O . GLY A 1 100 ? 1.600 13.405 0.824 1.00 87.06 100 GLY A O 1
ATOM 760 N N . ARG A 1 101 ? -0.584 13.249 0.344 1.00 83.38 101 ARG A N 1
ATOM 761 C CA . ARG A 1 101 ? -0.412 13.226 -1.115 1.00 83.38 101 ARG A CA 1
ATOM 762 C C . ARG A 1 101 ? 0.325 14.452 -1.661 1.00 83.38 101 ARG A C 1
ATOM 764 O O . ARG A 1 101 ? 1.131 14.323 -2.577 1.00 83.38 101 ARG A O 1
ATOM 771 N N . ARG A 1 102 ? 0.054 15.646 -1.120 1.00 82.56 102 ARG A N 1
ATOM 772 C CA . ARG A 1 102 ? 0.772 16.884 -1.489 1.00 82.56 102 ARG A CA 1
ATOM 773 C C . ARG A 1 102 ? 2.186 16.945 -0.903 1.00 82.56 102 ARG A C 1
ATOM 775 O O . ARG A 1 102 ? 3.022 17.634 -1.471 1.00 82.56 102 ARG A O 1
ATOM 782 N N . SER A 1 103 ? 2.415 16.271 0.224 1.00 75.56 103 SER A N 1
ATOM 783 C CA . SER A 1 103 ? 3.703 16.193 0.928 1.00 75.56 103 SER A CA 1
ATOM 784 C C . SER A 1 103 ? 4.676 15.200 0.287 1.00 75.56 103 SER A C 1
ATOM 786 O O . SER A 1 103 ? 5.886 15.316 0.490 1.00 75.56 103 SER A O 1
ATOM 788 N N . ARG A 1 104 ? 4.150 14.240 -0.493 1.00 73.25 104 ARG A N 1
ATOM 789 C CA . ARG A 1 104 ? 4.935 13.299 -1.302 1.00 73.25 104 ARG A CA 1
ATOM 790 C C . ARG A 1 104 ? 6.025 14.056 -2.049 1.00 73.25 104 ARG A C 1
ATOM 792 O O . ARG A 1 104 ? 5.741 15.126 -2.595 1.00 73.25 104 ARG A O 1
ATOM 799 N N . SER A 1 105 ? 7.236 13.503 -2.082 1.00 51.25 105 SER A N 1
ATOM 800 C CA . SER A 1 105 ? 8.364 14.087 -2.801 1.00 51.25 105 SER A CA 1
ATOM 801 C C . SER A 1 105 ? 7.992 14.249 -4.273 1.00 51.25 105 SER A C 1
ATOM 803 O O . SER A 1 105 ? 8.120 13.345 -5.088 1.00 51.25 105 SER A O 1
ATOM 805 N N . THR A 1 106 ? 7.502 15.427 -4.639 1.00 43.44 106 THR A N 1
ATOM 806 C CA . THR A 1 106 ? 7.786 15.967 -5.953 1.00 43.44 106 THR A CA 1
ATOM 807 C C . THR A 1 106 ? 9.174 16.535 -5.824 1.00 43.44 106 THR A C 1
ATOM 809 O O . THR A 1 106 ? 9.338 17.566 -5.169 1.00 43.44 106 THR A O 1
ATOM 812 N N . SER A 1 107 ? 10.174 15.866 -6.388 1.00 33.56 107 SER A N 1
ATOM 813 C CA . SER A 1 107 ? 11.436 16.529 -6.676 1.00 33.56 107 SER A CA 1
ATOM 814 C C . SER A 1 107 ? 11.098 17.803 -7.448 1.00 33.56 107 SER A C 1
ATOM 816 O O . SER A 1 107 ? 10.722 17.766 -8.617 1.00 33.56 107 SER A O 1
ATOM 818 N N . GLY A 1 108 ? 11.142 18.937 -6.749 1.00 32.59 108 GLY A N 1
ATOM 819 C CA . GLY A 1 108 ? 11.238 20.250 -7.352 1.00 32.59 108 GLY A CA 1
ATOM 820 C C . GLY A 1 108 ? 12.662 20.386 -7.857 1.00 32.59 108 GLY A C 1
ATOM 821 O O . GLY A 1 108 ? 13.471 21.075 -7.249 1.00 32.59 108 GLY A O 1
ATOM 822 N N . THR A 1 109 ? 12.997 19.665 -8.923 1.00 33.19 109 THR A N 1
ATOM 823 C CA . THR A 1 109 ? 14.111 20.059 -9.774 1.00 33.19 109 THR A CA 1
ATOM 824 C C . THR A 1 109 ? 13.574 21.145 -10.695 1.00 33.19 109 THR A C 1
ATOM 826 O O . THR A 1 109 ? 12.460 21.058 -11.213 1.00 33.19 109 THR A O 1
ATOM 829 N N . ASN A 1 110 ? 14.347 22.215 -10.842 1.00 31.67 110 ASN A N 1
ATOM 830 C CA . ASN A 1 110 ? 13.991 23.470 -11.504 1.00 31.67 110 ASN A CA 1
ATOM 831 C C . ASN A 1 110 ? 13.845 23.341 -13.044 1.00 31.67 110 ASN A C 1
ATOM 833 O O . ASN A 1 110 ? 14.225 24.239 -13.784 1.00 31.67 110 ASN A O 1
ATOM 837 N N . VAL A 1 111 ? 13.340 22.202 -13.532 1.00 35.41 111 VAL A N 1
ATOM 838 C CA . VAL A 1 111 ? 13.128 21.855 -14.949 1.00 35.41 111 VAL A CA 1
ATOM 839 C C . VAL A 1 111 ? 11.874 21.004 -15.210 1.00 35.41 111 VAL A C 1
ATOM 841 O O . VAL A 1 111 ? 11.567 20.739 -16.367 1.00 35.41 111 VAL A O 1
ATOM 844 N N . ASN A 1 112 ? 11.072 20.645 -14.201 1.00 35.03 112 ASN A N 1
ATOM 845 C CA . ASN A 1 112 ? 9.785 19.986 -14.454 1.00 35.03 112 ASN A CA 1
ATOM 846 C C . ASN A 1 112 ? 8.655 21.014 -14.533 1.00 35.03 112 ASN A C 1
ATOM 848 O O . ASN A 1 112 ? 7.917 21.248 -13.574 1.00 35.03 112 ASN A O 1
ATOM 852 N N . ASN A 1 113 ? 8.522 21.618 -15.715 1.00 27.53 113 ASN A N 1
ATOM 853 C CA . ASN A 1 113 ? 7.260 22.217 -16.121 1.00 27.53 113 ASN A CA 1
ATOM 854 C C . ASN A 1 113 ? 6.174 21.127 -16.096 1.00 27.53 113 ASN A C 1
ATOM 856 O O . ASN A 1 113 ? 6.401 19.982 -16.489 1.00 27.53 113 ASN A O 1
ATOM 860 N N . VAL A 1 114 ? 5.010 21.485 -15.570 1.00 42.88 114 VAL A N 1
ATOM 861 C CA . VAL A 1 114 ? 3.857 20.617 -15.331 1.00 42.88 114 VAL A CA 1
ATOM 862 C C . VAL A 1 114 ? 3.533 19.752 -16.556 1.00 42.88 114 VAL A C 1
ATOM 864 O O . VAL A 1 114 ? 3.003 20.235 -17.548 1.00 42.88 114 VAL A O 1
ATOM 867 N N . SER A 1 115 ? 3.762 18.447 -16.452 1.00 34.00 115 SER A N 1
ATOM 868 C CA . SER A 1 115 ? 3.072 17.419 -17.241 1.00 34.00 115 SER A CA 1
ATOM 869 C C . SER A 1 115 ? 3.108 16.150 -16.379 1.00 34.00 115 SER A C 1
ATOM 871 O O . SER A 1 115 ? 4.169 15.661 -16.036 1.00 34.00 115 SER A O 1
ATOM 873 N N . SER A 1 116 ? 2.052 15.633 -15.757 1.00 33.47 116 SER A N 1
ATOM 874 C CA . SER A 1 116 ? 0.662 15.523 -16.176 1.00 33.47 116 SER A CA 1
ATOM 875 C C . SER A 1 116 ? -0.208 15.368 -14.919 1.00 33.47 116 SER A C 1
ATOM 877 O O . SER A 1 116 ? -0.517 14.257 -14.496 1.00 33.47 116 SER A O 1
ATOM 879 N N . ARG A 1 117 ? -0.579 16.481 -14.267 1.00 33.16 117 ARG A N 1
ATOM 880 C CA . ARG A 1 117 ? -1.484 16.459 -13.096 1.00 33.16 117 ARG A CA 1
ATOM 881 C C . ARG A 1 117 ? -2.976 16.598 -13.432 1.00 33.16 117 ARG A C 1
ATOM 883 O O . ARG A 1 117 ? -3.779 16.518 -12.512 1.00 33.16 117 ARG A O 1
ATOM 890 N N . SER A 1 118 ? -3.353 16.718 -14.709 1.00 28.50 118 SER A N 1
ATOM 891 C CA . SER A 1 118 ? -4.763 16.902 -15.107 1.00 28.50 118 SER A CA 1
ATOM 892 C C . SER A 1 118 ? -5.133 16.343 -16.489 1.00 28.50 118 SER A C 1
ATOM 894 O O . SER A 1 118 ? -6.115 16.783 -17.071 1.00 28.50 118 SER A O 1
ATOM 896 N N . HIS A 1 119 ? -4.373 15.402 -17.054 1.00 28.53 119 HIS A N 1
ATOM 897 C CA . HIS A 1 119 ? -4.701 14.851 -18.374 1.00 28.53 119 HIS A CA 1
ATOM 898 C C . HIS A 1 119 ? -4.290 13.378 -18.452 1.00 28.53 119 HIS A C 1
ATOM 900 O O . HIS A 1 119 ? -3.192 13.032 -18.874 1.00 28.53 119 HIS A O 1
ATOM 906 N N . TRP A 1 120 ? -5.168 12.503 -17.966 1.00 25.91 120 TRP A N 1
ATOM 907 C CA . TRP A 1 120 ? -5.245 11.120 -18.428 1.00 25.91 120 TRP A CA 1
ATOM 908 C C . TRP A 1 120 ? -6.541 11.037 -19.229 1.00 25.91 120 TRP A C 1
ATOM 910 O O . TRP A 1 120 ? -7.625 11.047 -18.651 1.00 25.91 120 TRP A O 1
ATOM 920 N N . TRP A 1 121 ? -6.426 11.015 -20.553 1.00 29.94 121 TRP A N 1
ATOM 921 C CA . TRP A 1 121 ? -7.536 10.763 -21.463 1.00 29.94 121 TRP A CA 1
ATOM 922 C C . TRP A 1 121 ? -7.105 9.681 -22.446 1.00 29.94 121 TRP A C 1
ATOM 924 O O . TRP A 1 121 ? -6.259 9.941 -23.289 1.00 29.94 121 TRP A O 1
ATOM 934 N N . VAL A 1 122 ? -7.665 8.477 -22.293 1.00 26.28 122 VAL A N 1
ATOM 935 C CA . VAL A 1 122 ? -8.403 7.740 -23.335 1.00 26.28 122 VAL A CA 1
ATOM 936 C C . VAL A 1 122 ? -9.465 6.915 -22.595 1.00 26.28 122 VAL A C 1
ATOM 938 O O . VAL A 1 122 ? -9.203 6.379 -21.520 1.00 26.28 122 VAL A O 1
ATOM 941 N N . GLY A 1 123 ? -10.687 6.937 -23.125 1.00 24.06 123 GLY A N 1
ATOM 942 C CA . GLY A 1 123 ? -11.934 6.562 -22.465 1.00 24.06 123 GLY A CA 1
ATOM 943 C C . GLY A 1 123 ? -11.958 5.187 -21.801 1.00 24.06 123 GLY A C 1
ATOM 944 O O . GLY A 1 123 ? -11.496 4.183 -22.335 1.00 24.06 123 GLY A O 1
ATOM 945 N N . LEU A 1 124 ? -12.580 5.169 -20.627 1.00 25.59 124 LEU A N 1
ATOM 946 C CA . LEU A 1 124 ? -13.008 3.980 -19.911 1.00 25.59 124 LEU A CA 1
ATOM 947 C C . LEU A 1 124 ? -14.381 3.579 -20.468 1.00 25.59 124 LEU A C 1
ATOM 949 O O . LEU A 1 124 ? -15.390 3.742 -19.793 1.00 25.59 124 LEU A O 1
ATOM 953 N N . ASP A 1 125 ? -14.424 3.081 -21.704 1.00 25.50 125 ASP A N 1
ATOM 954 C CA . ASP A 1 125 ? -15.560 2.276 -22.144 1.00 25.50 125 ASP A CA 1
ATOM 955 C C . ASP A 1 125 ? -15.217 0.807 -21.903 1.00 25.50 125 ASP A C 1
ATOM 957 O O . ASP A 1 125 ? -14.347 0.226 -22.545 1.00 25.50 125 ASP A O 1
ATOM 961 N N . ARG A 1 126 ? -15.938 0.229 -20.937 1.00 21.25 126 ARG A N 1
ATOM 962 C CA . ARG A 1 126 ? -16.017 -1.199 -20.606 1.00 21.25 126 ARG A CA 1
ATOM 963 C C . ARG A 1 126 ? -14.745 -1.847 -20.048 1.00 21.25 126 ARG A C 1
ATOM 965 O O . ARG A 1 126 ? -13.872 -2.334 -20.756 1.00 21.25 126 ARG A O 1
ATOM 972 N N . VAL A 1 127 ? -14.774 -2.072 -18.731 1.00 26.31 127 VAL A N 1
ATOM 973 C CA . VAL A 1 127 ? -14.232 -3.315 -18.168 1.00 26.31 127 VAL A CA 1
ATOM 974 C C . VAL A 1 127 ? -14.949 -4.467 -18.874 1.00 26.31 127 VAL A C 1
ATOM 976 O O . VAL A 1 127 ? -16.137 -4.704 -18.668 1.00 26.31 127 VAL A O 1
ATOM 979 N N . SER A 1 128 ? -14.250 -5.163 -19.759 1.00 19.73 128 SER A N 1
ATOM 980 C CA . SER A 1 128 ? -14.672 -6.460 -20.269 1.00 19.73 128 SER A CA 1
ATOM 981 C C . SER A 1 128 ? -13.439 -7.325 -20.448 1.00 19.73 128 SER A C 1
ATOM 983 O O . SER A 1 128 ? -12.450 -6.938 -21.067 1.00 19.73 128 SER A O 1
ATOM 985 N N . ALA A 1 129 ? -13.501 -8.503 -19.842 1.00 24.52 129 ALA A N 1
ATOM 986 C CA . ALA A 1 129 ? -12.638 -9.601 -20.196 1.00 24.52 129 ALA A CA 1
ATOM 987 C C . ALA A 1 129 ? -12.764 -9.890 -21.705 1.00 24.52 129 ALA A C 1
ATOM 989 O O . ALA A 1 129 ? -13.873 -9.980 -22.219 1.00 24.52 129 ALA A O 1
ATOM 990 N N . CYS A 1 130 ? -11.617 -10.138 -22.343 1.00 21.48 130 CYS A N 1
ATOM 991 C CA . CYS A 1 130 ? -11.445 -10.800 -23.641 1.00 21.48 130 CYS A CA 1
ATOM 992 C C . CYS A 1 130 ? -11.859 -10.059 -24.939 1.00 21.48 130 CYS A C 1
ATOM 994 O O . CYS A 1 130 ? -12.793 -9.270 -24.982 1.00 21.48 130 CYS A O 1
ATOM 996 N N . ALA A 1 131 ? -11.170 -10.487 -26.008 1.00 22.20 131 ALA A N 1
ATOM 997 C CA . ALA A 1 131 ? -11.411 -10.350 -27.450 1.00 22.20 131 ALA A CA 1
ATOM 998 C C . ALA A 1 131 ? -10.662 -9.250 -28.243 1.00 22.20 131 ALA A C 1
ATOM 1000 O O . ALA A 1 131 ? -10.625 -8.071 -27.916 1.00 22.20 131 ALA A O 1
ATOM 1001 N N . VAL A 1 132 ? -10.045 -9.747 -29.318 1.00 25.02 132 VAL A N 1
ATOM 1002 C CA . VAL A 1 132 ? -9.206 -9.143 -30.365 1.00 25.02 132 VAL A CA 1
ATOM 1003 C C . VAL A 1 132 ? -9.998 -8.163 -31.248 1.00 25.02 132 VAL A C 1
ATOM 1005 O O . VAL A 1 132 ? -11.165 -8.433 -31.502 1.00 25.02 132 VAL A O 1
ATOM 1008 N N . CYS A 1 133 ? -9.360 -7.098 -31.774 1.00 22.48 133 CYS A N 1
ATOM 1009 C CA . CYS A 1 133 ? -9.294 -6.790 -33.223 1.00 22.48 133 CYS A CA 1
ATOM 1010 C C . CYS A 1 133 ? -8.564 -5.473 -33.587 1.00 22.48 133 CYS A C 1
ATOM 1012 O O . CYS A 1 133 ? -8.842 -4.406 -33.060 1.00 22.48 133 CYS A O 1
ATOM 1014 N N . SER A 1 134 ? -7.631 -5.649 -34.532 1.00 25.95 134 SER A N 1
ATOM 1015 C CA . SER A 1 134 ? -6.995 -4.796 -35.557 1.00 25.95 134 SER A CA 1
ATOM 1016 C C . SER A 1 134 ? -7.400 -3.323 -35.779 1.00 25.95 134 SER A C 1
ATOM 1018 O O . SER A 1 134 ? -8.579 -3.001 -35.866 1.00 25.95 134 SER A O 1
ATOM 1020 N N . GLY A 1 135 ? -6.397 -2.484 -36.094 1.00 24.58 135 GLY A N 1
ATOM 1021 C CA . GLY A 1 135 ? -6.559 -1.246 -36.877 1.00 24.58 135 GLY A CA 1
ATOM 1022 C C . GLY A 1 135 ? -5.468 -0.189 -36.636 1.00 24.58 135 GLY A C 1
ATOM 1023 O O . GLY A 1 135 ? -5.384 0.363 -35.549 1.00 24.58 135 GLY A O 1
ATOM 1024 N N . ASN A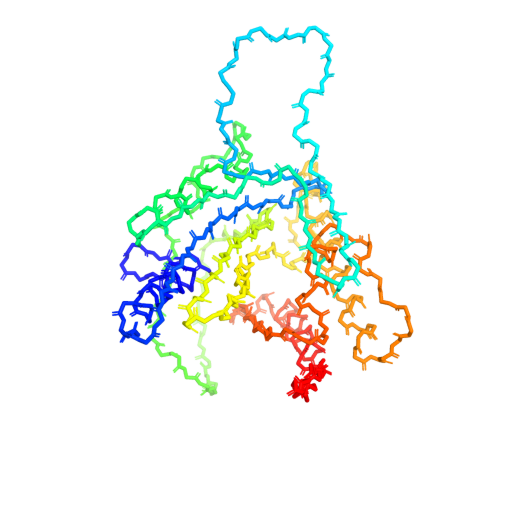 1 136 ? -4.625 0.083 -37.640 1.00 27.67 136 ASN A N 1
ATOM 1025 C CA . ASN A 1 136 ? -3.548 1.092 -37.630 1.00 27.67 136 ASN A CA 1
ATOM 1026 C C . ASN A 1 136 ? -4.071 2.526 -37.874 1.00 27.67 136 ASN A C 1
ATOM 1028 O O . ASN A 1 136 ? -5.017 2.675 -38.640 1.00 27.67 136 ASN A O 1
ATOM 1032 N N . LEU A 1 137 ? -3.376 3.558 -37.362 1.00 34.59 137 LEU A N 1
ATOM 1033 C CA . LEU A 1 137 ? -2.632 4.582 -38.139 1.00 34.59 137 LEU A CA 1
ATOM 1034 C C . LEU A 1 137 ? -2.097 5.719 -37.216 1.00 34.59 137 LEU A C 1
ATOM 1036 O O . LEU A 1 137 ? -2.856 6.425 -36.567 1.00 34.59 137 LEU A O 1
ATOM 1040 N N . ASN A 1 138 ? -0.777 5.920 -37.283 1.00 28.11 138 ASN A N 1
ATOM 1041 C CA . ASN A 1 138 ? -0.075 7.199 -37.491 1.00 28.11 138 ASN A CA 1
ATOM 1042 C C . ASN A 1 138 ? 0.060 8.245 -36.366 1.00 28.11 138 ASN A C 1
ATOM 1044 O O . ASN A 1 138 ? -0.727 9.172 -36.247 1.00 28.11 138 ASN A O 1
ATOM 1048 N N . SER A 1 139 ? 1.222 8.164 -35.706 1.00 31.02 139 SER A N 1
ATOM 1049 C CA . SER A 1 139 ? 2.174 9.255 -35.428 1.00 31.02 139 SER A CA 1
ATOM 1050 C C . SER A 1 139 ? 1.617 10.600 -34.949 1.00 31.02 139 SER A C 1
ATOM 1052 O O . SER A 1 139 ? 1.230 11.433 -35.762 1.00 31.02 139 SER A O 1
ATOM 1054 N N . THR A 1 140 ? 1.788 10.908 -33.660 1.00 27.06 140 THR A N 1
ATOM 1055 C CA . THR A 1 140 ? 2.751 11.935 -33.203 1.00 27.06 140 THR A CA 1
ATOM 1056 C C . THR A 1 140 ? 2.820 12.015 -31.671 1.00 27.06 140 THR A C 1
ATOM 1058 O O . THR A 1 140 ? 1.808 12.007 -30.986 1.00 27.06 140 THR A O 1
ATOM 1061 N N . GLN A 1 141 ? 4.056 12.156 -31.183 1.00 28.56 141 GLN A N 1
ATOM 1062 C CA . GLN A 1 141 ? 4.484 12.592 -29.845 1.00 28.56 141 GLN A CA 1
ATOM 1063 C C . GLN A 1 141 ? 4.423 11.589 -28.683 1.00 28.56 141 GLN A C 1
ATOM 1065 O O . GLN A 1 141 ? 3.476 11.481 -27.911 1.00 28.56 141 GLN A O 1
ATOM 1070 N N . PHE A 1 142 ? 5.581 10.943 -28.526 1.00 31.77 142 PHE A N 1
ATOM 1071 C CA . PHE A 1 142 ? 6.137 10.433 -27.282 1.00 31.77 142 PHE A CA 1
ATOM 1072 C C . PHE A 1 142 ? 5.900 11.386 -26.101 1.00 31.77 142 PHE A C 1
ATOM 1074 O O . PHE A 1 142 ? 6.543 12.426 -26.013 1.00 31.77 142 PHE A O 1
ATOM 1081 N N . TYR A 1 143 ? 5.087 10.952 -25.142 1.00 25.30 143 TYR A N 1
ATOM 1082 C CA . TYR A 1 143 ? 5.310 11.227 -23.724 1.00 25.30 143 TYR A CA 1
ATOM 1083 C C . TYR A 1 143 ? 5.016 9.947 -22.952 1.00 25.30 143 TYR A C 1
ATOM 1085 O O . TYR A 1 143 ? 3.939 9.735 -22.399 1.00 25.30 143 TYR A O 1
ATOM 1093 N N . LEU A 1 144 ? 6.008 9.063 -22.950 1.00 27.58 144 LEU A N 1
ATOM 1094 C CA . LEU A 1 144 ? 6.092 7.971 -21.999 1.00 27.58 144 LEU A CA 1
ATOM 1095 C C . LEU A 1 144 ? 6.351 8.599 -20.622 1.00 27.58 144 LEU A C 1
ATOM 1097 O O . LEU A 1 144 ? 7.497 8.810 -20.233 1.00 27.58 144 LEU A O 1
ATOM 1101 N N . VAL A 1 145 ? 5.290 8.967 -19.899 1.00 27.25 145 VAL A N 1
ATOM 1102 C CA . VAL A 1 145 ? 5.391 9.410 -18.499 1.00 27.25 145 VAL A CA 1
ATOM 1103 C C . VAL A 1 145 ? 5.581 8.167 -17.626 1.00 27.25 145 VAL A C 1
ATOM 1105 O O . VAL A 1 145 ? 4.695 7.741 -16.889 1.00 27.25 145 VAL A O 1
ATOM 1108 N N . LEU A 1 146 ? 6.754 7.552 -17.754 1.00 30.34 146 LEU A N 1
ATOM 1109 C CA . LEU A 1 146 ? 7.286 6.590 -16.799 1.00 30.34 146 LEU A CA 1
ATOM 1110 C C . LEU A 1 146 ? 8.048 7.377 -15.741 1.00 30.34 146 LEU A C 1
ATOM 1112 O O . LEU A 1 146 ? 9.201 7.735 -15.949 1.00 30.34 146 LEU A O 1
ATOM 1116 N N . ALA A 1 147 ? 7.364 7.725 -14.653 1.00 33.34 147 ALA A N 1
ATOM 1117 C CA . ALA A 1 147 ? 7.987 8.036 -13.367 1.00 33.34 147 ALA A CA 1
ATOM 1118 C C . ALA A 1 147 ? 6.900 8.335 -12.327 1.00 33.34 147 ALA A C 1
ATOM 1120 O O . ALA A 1 147 ? 6.747 9.463 -11.852 1.00 33.34 147 ALA A O 1
ATOM 1121 N N . LEU A 1 148 ? 6.166 7.315 -11.880 1.00 41.22 148 LEU A N 1
ATOM 1122 C CA . LEU A 1 148 ? 5.765 7.344 -10.474 1.00 41.22 148 LEU A CA 1
ATOM 1123 C C . LEU A 1 148 ? 7.030 6.984 -9.679 1.00 41.22 148 LEU A C 1
ATOM 1125 O O . LEU A 1 148 ? 7.275 5.829 -9.357 1.00 41.22 148 LEU A O 1
ATOM 1129 N N . SER A 1 149 ? 7.873 8.001 -9.446 1.00 51.22 149 SER A N 1
ATOM 1130 C CA . SER A 1 149 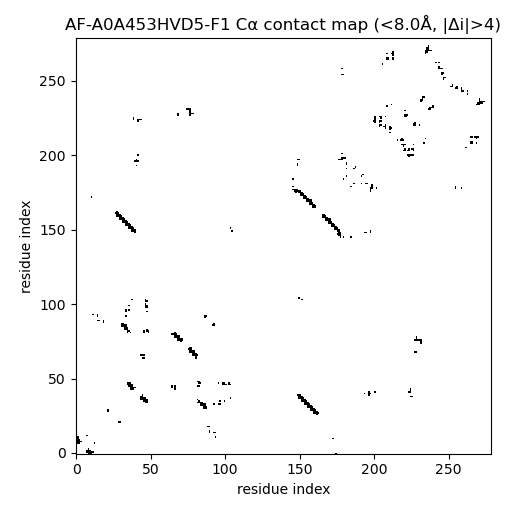? 9.221 7.932 -8.835 1.00 51.22 149 SER A CA 1
ATOM 1131 C C . SER A 1 149 ? 9.208 7.532 -7.340 1.00 51.22 149 SER A C 1
ATOM 1133 O O . SER A 1 149 ? 10.199 7.604 -6.617 1.00 51.22 149 SER A O 1
ATOM 1135 N N . VAL A 1 150 ? 8.059 7.109 -6.814 1.00 59.44 150 VAL A N 1
ATOM 1136 C CA . VAL A 1 150 ? 7.846 7.025 -5.375 1.00 59.44 150 VAL A CA 1
ATOM 1137 C C . VAL A 1 150 ? 6.846 5.932 -5.035 1.00 59.44 150 VAL A C 1
ATOM 1139 O O . VAL A 1 150 ? 5.716 5.955 -5.521 1.00 59.44 150 VAL A O 1
ATOM 1142 N N . CYS A 1 151 ? 7.227 5.044 -4.115 1.00 76.50 151 CYS A N 1
ATOM 1143 C CA . CYS A 1 151 ? 6.272 4.161 -3.469 1.00 76.50 151 CYS A CA 1
ATOM 1144 C C . CYS A 1 151 ? 5.608 4.883 -2.288 1.00 76.50 151 CYS A C 1
ATOM 1146 O O . CYS A 1 151 ? 6.286 5.284 -1.338 1.00 76.50 151 CYS A O 1
ATOM 1148 N N . SER A 1 152 ? 4.287 5.060 -2.345 1.00 85.69 152 SER A N 1
ATOM 1149 C CA . SER A 1 152 ? 3.506 5.661 -1.261 1.00 85.69 152 SER A CA 1
ATOM 1150 C C . SER A 1 152 ? 2.633 4.605 -0.605 1.00 85.69 152 SER A C 1
ATOM 1152 O O . SER A 1 152 ? 1.922 3.865 -1.283 1.00 85.69 152 SER A O 1
ATOM 1154 N N . LEU A 1 153 ? 2.694 4.527 0.721 1.00 89.69 153 LEU A N 1
ATOM 1155 C CA . LEU A 1 153 ? 1.886 3.606 1.503 1.00 89.69 153 LEU A CA 1
ATOM 1156 C C . LEU A 1 153 ? 0.999 4.420 2.440 1.00 89.69 153 LEU A C 1
ATOM 1158 O O . LEU A 1 153 ? 1.483 5.173 3.286 1.00 89.69 153 LEU A O 1
ATOM 1162 N N . THR A 1 154 ? -0.310 4.249 2.290 1.00 91.50 154 THR A N 1
ATOM 1163 C CA . THR A 1 154 ? -1.315 4.777 3.214 1.00 91.50 154 THR A CA 1
ATOM 1164 C C . THR A 1 154 ? -1.792 3.639 4.101 1.00 91.50 154 THR A C 1
ATOM 1166 O O . THR A 1 154 ? -2.275 2.625 3.599 1.00 91.50 154 THR A O 1
ATOM 1169 N N . ARG A 1 155 ? -1.660 3.800 5.416 1.00 93.06 155 ARG A N 1
ATOM 1170 C CA . ARG A 1 155 ? -2.179 2.868 6.417 1.00 93.06 155 ARG A CA 1
ATOM 1171 C C . ARG A 1 155 ? -3.394 3.487 7.083 1.00 93.06 155 ARG A C 1
ATOM 1173 O O . ARG A 1 155 ? -3.284 4.576 7.639 1.00 93.06 155 ARG A O 1
ATOM 1180 N N . ILE A 1 156 ? -4.509 2.770 7.078 1.00 93.38 156 ILE A N 1
ATOM 1181 C CA . ILE A 1 156 ? -5.673 3.089 7.905 1.00 93.38 156 ILE A CA 1
ATOM 1182 C C . ILE A 1 156 ? -5.762 2.026 8.993 1.00 93.38 156 ILE A C 1
ATOM 1184 O O . ILE A 1 156 ? -5.921 0.841 8.694 1.00 93.38 156 ILE A O 1
ATOM 1188 N N . THR A 1 157 ? -5.631 2.444 10.247 1.00 93.06 157 THR A N 1
ATOM 1189 C CA . THR A 1 157 ? -5.863 1.574 11.400 1.00 93.06 157 THR A CA 1
ATOM 1190 C C . THR A 1 157 ? -7.325 1.694 11.793 1.00 93.06 157 THR A C 1
ATOM 1192 O O . THR A 1 157 ? -7.835 2.799 11.970 1.00 93.06 157 THR A O 1
ATOM 1195 N N . ILE A 1 158 ? -7.997 0.557 11.918 1.00 94.38 158 ILE A N 1
ATOM 1196 C CA . ILE A 1 158 ? -9.416 0.450 12.242 1.00 94.38 158 ILE A CA 1
ATOM 1197 C C . ILE A 1 158 ? -9.505 -0.256 13.587 1.00 94.38 158 ILE A C 1
ATOM 1199 O O . ILE A 1 158 ? -9.053 -1.395 13.716 1.00 94.38 158 ILE A O 1
ATOM 1203 N N . ARG A 1 159 ? -10.082 0.408 14.582 1.00 94.88 159 ARG A N 1
ATOM 1204 C CA . ARG A 1 159 ? -10.376 -0.183 15.888 1.00 94.88 159 ARG A CA 1
ATOM 1205 C C . ARG A 1 159 ? -11.881 -0.337 16.007 1.00 94.88 159 ARG A C 1
ATOM 1207 O O . ARG A 1 159 ? -12.596 0.662 15.962 1.00 94.88 159 ARG A O 1
ATOM 1214 N N . ARG A 1 160 ? -12.347 -1.577 16.132 1.00 94.00 160 ARG A N 1
ATOM 1215 C CA . ARG A 1 160 ? -13.755 -1.930 16.335 1.00 94.00 160 ARG A CA 1
ATOM 1216 C C . ARG A 1 160 ? -13.934 -2.401 17.773 1.00 94.00 160 ARG A C 1
ATOM 1218 O O . ARG A 1 160 ? -13.272 -3.346 18.190 1.00 94.00 160 ARG A O 1
ATOM 1225 N N . CYS A 1 161 ? -14.841 -1.773 18.509 1.00 91.38 161 CYS A N 1
ATOM 1226 C CA . CYS A 1 161 ? -15.211 -2.169 19.861 1.00 91.38 161 CYS A CA 1
ATOM 1227 C C . CYS A 1 161 ? -16.686 -2.589 19.878 1.00 91.38 161 CYS A C 1
ATOM 1229 O O . CYS A 1 161 ? -17.585 -1.762 19.700 1.00 91.38 161 CYS A O 1
ATOM 1231 N N . GLY A 1 162 ? -16.918 -3.893 20.037 1.00 84.00 162 GLY A N 1
ATOM 1232 C CA . GLY A 1 162 ? -18.240 -4.500 20.193 1.00 84.00 162 GLY A CA 1
ATOM 1233 C C . GLY A 1 162 ? -18.327 -5.171 21.560 1.00 84.00 162 GLY A C 1
ATOM 1234 O O . GLY A 1 162 ? -17.893 -6.308 21.718 1.00 84.00 162 GLY A O 1
ATOM 1235 N N . GLY A 1 163 ? -18.835 -4.458 22.567 1.00 79.88 163 GLY A N 1
ATOM 1236 C CA . GLY A 1 163 ? -18.874 -4.950 23.947 1.00 79.88 163 GLY A CA 1
ATOM 1237 C C . GLY A 1 163 ? -17.505 -4.889 24.636 1.00 79.88 163 GLY A C 1
ATOM 1238 O O . GLY A 1 163 ? -16.943 -3.810 24.779 1.00 79.88 163 GLY A O 1
ATOM 1239 N N . VAL A 1 164 ? -16.987 -6.035 25.099 1.00 76.94 164 VAL A N 1
ATOM 1240 C CA . VAL A 1 164 ? -15.746 -6.123 25.907 1.00 76.94 164 VAL A CA 1
ATOM 1241 C C . VAL A 1 164 ? -14.489 -6.315 25.044 1.00 76.94 164 VAL A C 1
ATOM 1243 O O . VAL A 1 164 ? -13.376 -6.069 25.502 1.00 76.94 164 VAL A O 1
ATOM 1246 N N . THR A 1 165 ? -14.635 -6.742 23.786 1.00 81.00 165 THR A N 1
ATOM 1247 C CA . THR A 1 165 ? -13.496 -7.052 22.910 1.00 81.00 165 THR A CA 1
ATOM 1248 C C . THR A 1 165 ? -13.185 -5.902 21.955 1.00 81.00 165 THR A C 1
ATOM 1250 O O . THR A 1 165 ? -14.039 -5.508 21.154 1.00 81.00 165 THR A O 1
ATOM 1253 N N . GLU A 1 166 ? -11.942 -5.417 21.986 1.00 86.62 166 GLU A N 1
ATOM 1254 C CA . GLU A 1 166 ? -11.393 -4.510 20.976 1.00 86.62 166 GLU A CA 1
ATOM 1255 C C . GLU A 1 166 ? -10.681 -5.319 19.883 1.00 86.62 166 GLU A C 1
ATOM 1257 O O . GLU A 1 166 ? -9.776 -6.107 20.157 1.00 86.62 166 GLU A O 1
ATOM 1262 N N . GLN A 1 167 ? -11.074 -5.109 18.628 1.00 88.94 167 GLN A N 1
ATOM 1263 C CA . GLN A 1 167 ? -10.403 -5.672 17.460 1.00 88.94 167 GLN A CA 1
ATOM 1264 C C . GLN A 1 167 ? -9.677 -4.570 16.696 1.00 88.94 167 GLN A C 1
ATOM 1266 O O . GLN A 1 167 ? -10.268 -3.542 16.359 1.00 88.94 167 GLN A O 1
ATOM 1271 N N . VAL A 1 168 ? -8.406 -4.804 16.368 1.00 88.81 168 VAL A N 1
ATOM 1272 C CA . VAL A 1 168 ? -7.588 -3.874 15.582 1.00 88.81 168 VAL A CA 1
ATOM 1273 C C . VAL A 1 168 ? -7.275 -4.491 14.226 1.00 88.81 168 VAL A C 1
ATOM 1275 O O . VAL A 1 168 ? -6.716 -5.580 14.140 1.00 88.81 168 VAL A O 1
ATOM 1278 N N . SER A 1 169 ? -7.621 -3.780 13.157 1.00 88.19 169 SER A N 1
ATOM 1279 C CA . SER A 1 169 ? -7.324 -4.149 11.772 1.00 88.19 169 SER A CA 1
ATOM 1280 C C . SER A 1 169 ? -6.513 -3.052 11.088 1.00 88.19 169 SER A C 1
ATOM 1282 O O . SER A 1 169 ? -6.641 -1.873 11.416 1.00 88.19 169 SER A O 1
ATOM 1284 N N . LYS A 1 170 ? -5.684 -3.429 10.113 1.00 87.62 170 LYS A N 1
ATOM 1285 C CA . LYS A 1 170 ? -4.919 -2.488 9.285 1.00 87.62 170 LYS A CA 1
ATOM 1286 C C . LYS A 1 170 ? -5.325 -2.659 7.826 1.00 87.62 170 LYS A C 1
ATOM 1288 O O . LYS A 1 170 ? -5.275 -3.771 7.305 1.00 87.62 170 LYS A O 1
ATOM 1293 N N . LEU A 1 171 ? -5.670 -1.561 7.163 1.00 91.31 171 LEU A N 1
ATOM 1294 C CA . LEU A 1 171 ? -5.769 -1.502 5.710 1.00 91.31 171 LEU A CA 1
ATOM 1295 C C . LEU A 1 171 ? -4.546 -0.770 5.163 1.00 91.31 171 LEU A C 1
ATOM 1297 O O . LEU A 1 171 ? -4.357 0.418 5.428 1.00 91.31 171 LEU A O 1
ATOM 1301 N N . TRP A 1 172 ? -3.740 -1.477 4.377 1.00 89.06 172 TRP A N 1
ATOM 1302 C CA . TRP A 1 172 ? -2.644 -0.893 3.615 1.00 89.06 172 TRP A CA 1
ATOM 1303 C C . TRP A 1 172 ? -3.083 -0.637 2.175 1.00 89.06 172 TRP A C 1
ATOM 1305 O O . TRP A 1 172 ? -3.502 -1.548 1.463 1.00 89.06 172 TRP A O 1
ATOM 1315 N N . LEU A 1 173 ? -2.956 0.612 1.740 1.00 89.69 173 LEU A N 1
ATOM 1316 C CA . LEU A 1 173 ? -3.178 1.053 0.369 1.00 89.69 173 LEU A CA 1
ATOM 1317 C C . LEU A 1 173 ? -1.833 1.502 -0.192 1.00 89.69 173 LEU A C 1
ATOM 1319 O O . LEU A 1 173 ? -1.292 2.535 0.205 1.00 89.69 173 LEU A O 1
ATOM 1323 N N . VAL A 1 174 ? -1.277 0.674 -1.070 1.00 87.69 174 VAL A N 1
ATOM 1324 C CA . VAL A 1 174 ? 0.100 0.791 -1.554 1.00 87.69 174 VAL A CA 1
ATOM 1325 C C . VAL A 1 174 ? 0.084 1.180 -3.027 1.00 87.69 174 VAL A C 1
ATOM 1327 O O . VAL A 1 174 ? -0.456 0.449 -3.855 1.00 87.69 174 VAL A O 1
ATOM 1330 N N . ASP A 1 175 ? 0.687 2.321 -3.345 1.00 85.31 175 ASP A N 1
ATOM 1331 C CA . ASP A 1 175 ? 0.975 2.753 -4.712 1.00 85.31 175 ASP A CA 1
ATOM 1332 C C . ASP A 1 175 ? 2.459 2.489 -4.983 1.00 85.31 175 ASP A C 1
ATOM 1334 O O . ASP A 1 175 ? 3.331 3.080 -4.339 1.00 85.31 175 ASP A O 1
ATOM 1338 N N . LEU A 1 176 ? 2.746 1.526 -5.858 1.00 82.06 176 LEU A N 1
ATOM 1339 C CA . LEU A 1 176 ? 4.112 1.131 -6.204 1.00 82.06 176 LEU A CA 1
ATOM 1340 C C . LEU A 1 176 ? 4.656 2.010 -7.334 1.00 82.06 176 LEU A C 1
ATOM 1342 O O . LEU A 1 176 ? 3.902 2.512 -8.165 1.00 82.06 176 LEU A O 1
ATOM 1346 N N . GLY A 1 177 ? 5.981 2.156 -7.372 1.00 72.44 177 GLY A N 1
ATOM 1347 C CA . GLY A 1 177 ? 6.655 2.789 -8.501 1.00 72.44 177 GLY A CA 1
ATOM 1348 C C . GLY A 1 177 ? 6.561 1.959 -9.783 1.00 72.44 177 GLY A C 1
ATOM 1349 O O . GLY A 1 177 ? 6.150 0.795 -9.765 1.00 72.44 177 GLY A O 1
ATOM 1350 N N . GLY A 1 178 ? 6.959 2.574 -10.894 1.00 73.69 178 GLY A N 1
ATOM 1351 C CA . GLY A 1 178 ? 6.992 1.927 -12.203 1.00 73.69 178 GLY A CA 1
ATOM 1352 C C . GLY A 1 178 ? 7.916 0.701 -12.249 1.00 73.69 178 GLY A C 1
ATOM 1353 O O . GLY A 1 178 ? 8.958 0.672 -11.595 1.00 73.69 178 GLY A O 1
ATOM 1354 N N . SER A 1 179 ? 7.513 -0.338 -12.987 1.00 73.81 179 SER A N 1
ATOM 1355 C CA . SER A 1 179 ? 8.262 -1.599 -13.137 1.00 73.81 179 SER A CA 1
ATOM 1356 C C . SER A 1 179 ? 9.133 -1.661 -14.393 1.00 73.81 179 SER A C 1
ATOM 1358 O O . SER A 1 179 ? 9.663 -2.721 -14.731 1.00 73.81 179 SER A O 1
ATOM 1360 N N . GLU A 1 180 ? 9.221 -0.555 -15.122 1.00 74.06 180 GLU A N 1
ATOM 1361 C CA . GLU A 1 180 ? 9.971 -0.429 -16.359 1.00 74.06 180 GLU A CA 1
ATOM 1362 C C . GLU A 1 180 ? 11.469 -0.672 -16.174 1.00 74.06 180 GLU A C 1
ATOM 1364 O O . GLU A 1 180 ? 12.123 -0.263 -15.205 1.00 74.06 180 GLU A O 1
ATOM 1369 N N . ARG A 1 181 ? 12.061 -1.299 -17.188 1.00 70.31 181 ARG A N 1
ATOM 1370 C CA . ARG A 1 181 ? 13.509 -1.481 -17.241 1.00 70.31 181 ARG A CA 1
ATOM 1371 C C . ARG A 1 181 ? 14.193 -0.183 -17.661 1.00 70.31 181 ARG A C 1
ATOM 1373 O O . ARG A 1 181 ? 13.890 0.378 -18.711 1.00 70.31 181 ARG A O 1
ATOM 1380 N N . LEU A 1 182 ? 15.219 0.204 -16.905 1.00 69.06 182 LEU A N 1
ATOM 1381 C CA . LEU A 1 182 ? 16.038 1.403 -17.139 1.00 69.06 182 LEU A CA 1
ATOM 1382 C C . LEU A 1 182 ? 16.603 1.524 -18.561 1.00 69.06 182 LEU A C 1
ATOM 1384 O O . LEU A 1 182 ? 16.750 2.624 -19.077 1.00 69.06 182 LEU A O 1
ATOM 1388 N N . LEU A 1 183 ? 16.896 0.401 -19.220 1.00 65.44 183 LEU A N 1
ATOM 1389 C CA . LEU A 1 183 ? 17.445 0.399 -20.580 1.00 65.44 183 LEU A CA 1
ATOM 1390 C C . LEU A 1 183 ? 16.497 1.021 -21.618 1.00 65.44 183 LEU A C 1
ATOM 1392 O O . LEU A 1 183 ? 16.957 1.447 -22.670 1.00 65.44 183 LEU A O 1
ATOM 1396 N N . LYS A 1 184 ? 15.190 1.086 -21.332 1.00 60.72 184 LYS A N 1
ATOM 1397 C CA . LYS A 1 184 ? 14.190 1.697 -22.218 1.00 60.72 184 LYS A CA 1
ATOM 1398 C C . LYS A 1 184 ? 13.942 3.177 -21.940 1.00 60.72 184 LYS A C 1
ATOM 1400 O O . LYS A 1 184 ? 13.343 3.843 -22.775 1.00 60.72 184 LYS A O 1
ATOM 1405 N N . THR A 1 185 ? 14.355 3.688 -20.781 1.00 62.38 185 THR A N 1
ATOM 1406 C CA . THR A 1 185 ? 13.962 5.034 -20.341 1.00 62.38 185 THR A CA 1
ATOM 1407 C C . THR A 1 185 ? 14.899 6.124 -20.851 1.00 62.38 185 THR A C 1
ATOM 1409 O O . THR A 1 185 ? 14.535 7.295 -20.814 1.00 62.38 185 THR A O 1
ATOM 1412 N N . GLY A 1 186 ? 16.110 5.768 -21.302 1.00 64.38 186 GLY A N 1
ATOM 1413 C CA . GLY A 1 186 ? 17.135 6.742 -21.700 1.00 64.38 186 GLY A CA 1
ATOM 1414 C C . GLY A 1 186 ? 17.570 7.676 -20.560 1.00 64.38 186 GLY A C 1
ATOM 1415 O O . GLY A 1 186 ? 18.218 8.691 -20.810 1.00 64.38 186 GLY A O 1
ATOM 1416 N N . ALA A 1 187 ? 17.196 7.360 -19.314 1.00 64.81 187 ALA A N 1
ATOM 1417 C CA . ALA A 1 187 ? 17.440 8.205 -18.156 1.00 64.81 187 ALA A CA 1
ATOM 1418 C C . ALA A 1 187 ? 18.930 8.234 -17.788 1.00 64.81 187 ALA A C 1
ATOM 1420 O O . ALA A 1 187 ? 19.624 7.219 -17.851 1.00 64.81 187 ALA A O 1
ATOM 1421 N N . SER A 1 188 ? 19.408 9.395 -17.341 1.00 67.44 188 SER A N 1
ATOM 1422 C CA . SER A 1 188 ? 20.778 9.603 -16.863 1.00 67.44 188 SER A CA 1
ATOM 1423 C C . SER A 1 188 ? 20.787 10.370 -15.535 1.00 67.44 188 SER A C 1
ATOM 1425 O O . SER A 1 188 ? 19.770 10.923 -15.111 1.00 67.44 188 SER A O 1
ATOM 1427 N N . GLY A 1 189 ? 21.928 10.357 -14.838 1.00 78.56 189 GLY A N 1
ATOM 1428 C CA . GLY A 1 189 ? 22.100 11.047 -13.556 1.00 78.56 189 GLY A CA 1
ATOM 1429 C C . GLY A 1 189 ? 21.105 10.593 -12.482 1.00 78.56 189 GLY A C 1
ATOM 1430 O O . GLY A 1 189 ? 20.813 9.404 -12.357 1.00 78.56 189 GLY A O 1
ATOM 1431 N N . LEU A 1 190 ? 20.560 11.555 -11.730 1.00 72.19 190 LEU A N 1
ATOM 1432 C CA . LEU A 1 190 ? 19.653 11.303 -10.606 1.00 72.19 190 LEU A CA 1
ATOM 1433 C C . LEU A 1 190 ? 18.434 10.455 -11.002 1.00 72.19 190 LEU A C 1
ATOM 1435 O O . LEU A 1 190 ? 18.081 9.534 -10.280 1.00 72.19 190 LEU A O 1
ATOM 1439 N N . THR A 1 191 ? 17.833 10.691 -12.170 1.00 68.12 191 THR A N 1
ATOM 1440 C CA . THR A 1 191 ? 16.665 9.924 -12.642 1.00 68.12 191 THR A CA 1
ATOM 1441 C C . THR A 1 191 ? 17.001 8.454 -12.908 1.00 68.12 191 THR A C 1
ATOM 1443 O O . THR A 1 191 ? 16.178 7.568 -12.678 1.00 68.12 191 THR A O 1
ATOM 1446 N N . MET A 1 192 ? 18.222 8.166 -13.369 1.00 72.06 192 MET A N 1
ATOM 1447 C CA . MET A 1 192 ? 18.680 6.786 -13.530 1.00 72.06 192 MET A CA 1
ATOM 1448 C C . MET A 1 192 ? 18.850 6.107 -12.171 1.00 72.06 192 MET A C 1
ATOM 1450 O O . MET A 1 192 ? 18.416 4.968 -11.997 1.00 72.06 192 MET A O 1
ATOM 1454 N N . ASP A 1 193 ? 19.471 6.791 -11.212 1.00 77.38 193 ASP A N 1
ATOM 1455 C CA . ASP A 1 193 ? 19.638 6.261 -9.858 1.00 77.38 193 ASP A CA 1
ATOM 1456 C C . ASP A 1 193 ? 18.286 6.088 -9.157 1.00 77.38 193 ASP A C 1
ATOM 1458 O O . ASP A 1 193 ? 18.078 5.090 -8.458 1.00 77.38 193 ASP A O 1
ATOM 1462 N N . GLU A 1 194 ? 17.325 6.966 -9.460 1.00 73.44 194 GLU A N 1
ATOM 1463 C CA . GLU A 1 194 ? 15.946 6.815 -9.024 1.00 73.44 194 GLU A CA 1
ATOM 1464 C C . GLU A 1 194 ? 15.327 5.510 -9.528 1.00 73.44 194 GLU A C 1
ATOM 1466 O O . GLU A 1 194 ? 14.873 4.667 -8.745 1.00 73.44 194 GLU A O 1
ATOM 1471 N N . GLY A 1 195 ? 15.382 5.284 -10.839 1.00 73.81 195 GLY A N 1
ATOM 1472 C CA . GLY A 1 195 ? 14.859 4.052 -11.416 1.00 73.81 195 GLY A CA 1
ATOM 1473 C C . GLY A 1 195 ? 15.616 2.794 -10.960 1.00 73.81 195 GLY A C 1
ATOM 1474 O O . GLY A 1 195 ? 15.009 1.725 -10.865 1.00 73.81 195 GLY A O 1
ATOM 1475 N N . LYS A 1 196 ? 16.911 2.884 -10.607 1.00 79.56 196 LYS A N 1
ATOM 1476 C CA . LYS A 1 196 ? 17.648 1.760 -9.989 1.00 79.56 196 LYS A CA 1
ATOM 1477 C C . LYS A 1 196 ? 17.072 1.408 -8.624 1.00 79.56 196 LYS A C 1
ATOM 1479 O O . LYS A 1 196 ? 16.828 0.232 -8.360 1.00 79.56 196 LYS A O 1
ATOM 1484 N N . ALA A 1 197 ? 16.837 2.398 -7.766 1.00 80.94 197 ALA A N 1
ATOM 1485 C CA . ALA A 1 197 ? 16.298 2.156 -6.431 1.00 80.94 197 ALA A CA 1
ATOM 1486 C C . ALA A 1 197 ? 14.860 1.607 -6.474 1.00 80.94 197 ALA A C 1
ATOM 1488 O O . ALA A 1 197 ? 14.518 0.714 -5.694 1.00 80.94 197 ALA A O 1
ATOM 1489 N N . ILE A 1 198 ? 14.037 2.079 -7.417 1.00 77.31 198 ILE A N 1
ATOM 1490 C CA . ILE A 1 198 ? 12.689 1.537 -7.649 1.00 77.31 198 ILE A CA 1
ATOM 1491 C C . ILE A 1 198 ? 12.782 0.063 -8.044 1.00 77.31 198 ILE A C 1
ATOM 1493 O O . ILE A 1 198 ? 12.206 -0.797 -7.371 1.00 77.31 198 ILE A O 1
ATOM 1497 N N . ASN A 1 199 ? 13.575 -0.244 -9.071 1.00 83.81 199 ASN A N 1
ATOM 1498 C CA . ASN A 1 199 ? 13.743 -1.612 -9.551 1.00 83.81 199 ASN A CA 1
ATOM 1499 C C . ASN A 1 199 ? 14.342 -2.542 -8.493 1.00 83.81 199 ASN A C 1
ATOM 1501 O O . ASN A 1 199 ? 13.951 -3.707 -8.422 1.00 83.81 199 ASN A O 1
ATOM 1505 N N . LEU A 1 200 ? 15.221 -2.041 -7.621 1.00 87.56 200 LEU A N 1
ATOM 1506 C CA . LEU A 1 200 ? 15.723 -2.797 -6.475 1.00 87.56 200 LEU A CA 1
ATOM 1507 C C . LEU A 1 200 ? 14.587 -3.181 -5.513 1.00 87.56 200 LEU A C 1
ATOM 1509 O O . LEU A 1 200 ? 14.483 -4.343 -5.120 1.00 87.56 200 LEU A O 1
ATOM 1513 N N . SER A 1 201 ? 13.705 -2.237 -5.169 1.00 87.44 201 SER A N 1
ATOM 1514 C CA . SER A 1 201 ? 12.570 -2.507 -4.273 1.00 87.44 201 SER A CA 1
ATOM 1515 C C . SER A 1 201 ? 11.553 -3.489 -4.873 1.00 87.44 201 SER A C 1
ATOM 1517 O O . SER A 1 201 ? 11.083 -4.392 -4.177 1.00 87.44 201 SER A O 1
ATOM 1519 N N . LEU A 1 202 ? 11.270 -3.381 -6.176 1.00 87.00 202 LEU A N 1
ATOM 1520 C CA .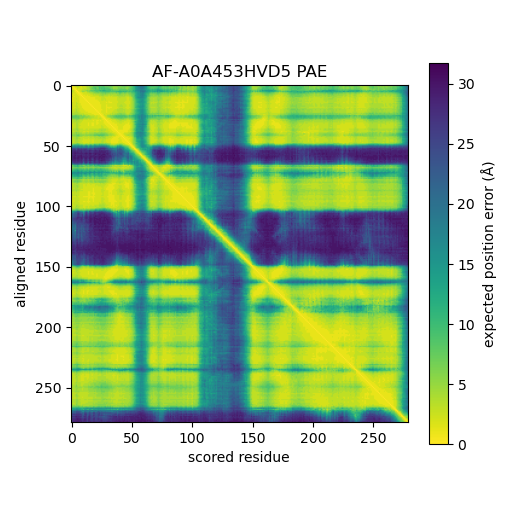 LEU A 1 202 ? 10.381 -4.303 -6.890 1.00 87.00 202 LEU A CA 1
ATOM 1521 C C . LEU A 1 202 ? 11.007 -5.692 -7.071 1.00 87.00 202 LEU A C 1
ATOM 1523 O O . LEU A 1 202 ? 10.305 -6.701 -6.975 1.00 87.00 202 LEU A O 1
ATOM 1527 N N . SER A 1 203 ? 12.323 -5.761 -7.278 1.00 89.81 203 SER A N 1
ATOM 1528 C CA . SER A 1 203 ? 13.059 -7.029 -7.347 1.00 89.81 203 SER A CA 1
ATOM 1529 C C . SER A 1 203 ? 13.031 -7.746 -6.000 1.00 89.81 203 SER A C 1
ATOM 1531 O O . SER A 1 203 ? 12.645 -8.911 -5.948 1.00 89.81 203 SER A O 1
ATOM 1533 N N . ALA A 1 204 ? 13.308 -7.031 -4.903 1.00 91.88 204 ALA A N 1
ATOM 1534 C CA . ALA A 1 204 ? 13.203 -7.574 -3.550 1.00 91.88 204 ALA A CA 1
ATOM 1535 C C . ALA A 1 204 ? 11.784 -8.084 -3.241 1.00 91.88 204 ALA A C 1
ATOM 1537 O O . ALA A 1 204 ? 11.619 -9.154 -2.654 1.00 91.88 204 ALA A O 1
ATOM 1538 N N . LEU A 1 205 ? 10.746 -7.359 -3.677 1.00 90.38 205 LEU A N 1
ATOM 1539 C CA . LEU A 1 205 ? 9.359 -7.818 -3.571 1.00 90.38 205 LEU A CA 1
ATOM 1540 C C . LEU A 1 205 ? 9.126 -9.115 -4.364 1.00 90.38 205 LEU A C 1
ATOM 1542 O O . LEU A 1 205 ? 8.481 -10.043 -3.869 1.00 90.38 205 LEU A O 1
ATOM 1546 N N . GLY A 1 206 ? 9.685 -9.207 -5.573 1.00 90.38 206 GLY A N 1
ATOM 1547 C CA . GLY A 1 206 ? 9.678 -10.423 -6.382 1.00 90.38 206 GLY A CA 1
ATOM 1548 C C . GLY A 1 206 ? 10.354 -11.611 -5.692 1.00 90.38 206 GLY A C 1
ATOM 1549 O O . GLY A 1 206 ? 9.809 -12.717 -5.732 1.00 90.38 206 GLY A O 1
ATOM 1550 N N . ASP A 1 207 ? 11.486 -11.384 -5.025 1.00 93.75 207 ASP A N 1
ATOM 1551 C CA . ASP A 1 207 ? 12.222 -12.406 -4.273 1.00 93.75 207 ASP A CA 1
ATOM 1552 C C . ASP A 1 207 ? 11.426 -12.914 -3.069 1.00 93.75 207 ASP A C 1
ATOM 1554 O O . ASP A 1 207 ? 11.334 -14.126 -2.854 1.00 93.75 207 ASP A O 1
ATOM 1558 N N . VAL A 1 208 ? 10.783 -12.010 -2.323 1.00 92.38 208 VAL A N 1
ATOM 1559 C CA . VAL A 1 208 ? 9.883 -12.356 -1.212 1.00 92.38 208 VAL A CA 1
ATOM 1560 C C . VAL A 1 208 ? 8.731 -13.236 -1.697 1.00 92.38 208 VAL A C 1
ATOM 1562 O O . VAL A 1 208 ? 8.520 -14.323 -1.160 1.00 92.38 208 VAL A O 1
ATOM 1565 N N . ILE A 1 209 ? 8.038 -12.831 -2.765 1.00 89.44 209 ILE A N 1
ATOM 1566 C CA . ILE A 1 209 ? 6.947 -13.615 -3.370 1.00 89.44 209 ILE A CA 1
ATOM 1567 C C . ILE A 1 209 ? 7.443 -15.000 -3.806 1.00 89.44 209 ILE A C 1
ATOM 1569 O O . ILE A 1 209 ? 6.788 -16.023 -3.589 1.00 89.44 209 ILE A O 1
ATOM 1573 N N . ALA A 1 210 ? 8.620 -15.045 -4.427 1.00 91.19 210 ALA A N 1
ATOM 1574 C CA . ALA A 1 210 ? 9.228 -16.269 -4.921 1.00 91.19 210 ALA A CA 1
ATOM 1575 C C . ALA A 1 210 ? 9.665 -17.223 -3.796 1.00 91.19 210 ALA A C 1
ATOM 1577 O O . ALA A 1 210 ? 9.640 -18.443 -4.009 1.00 91.19 210 ALA A O 1
ATOM 1578 N N . ALA A 1 211 ? 10.074 -16.688 -2.643 1.00 92.38 211 ALA A N 1
ATOM 1579 C CA . ALA A 1 211 ? 10.419 -17.441 -1.441 1.00 92.38 211 ALA A CA 1
ATOM 1580 C C . ALA A 1 211 ? 9.167 -17.980 -0.734 1.00 92.38 211 ALA A C 1
ATOM 1582 O O . ALA A 1 211 ? 9.117 -19.178 -0.449 1.00 92.38 211 ALA A O 1
ATOM 1583 N N . LEU A 1 212 ? 8.140 -17.138 -0.557 1.00 89.00 212 LEU A N 1
ATOM 1584 C CA . LEU A 1 212 ? 6.850 -17.505 0.042 1.00 89.00 212 LEU A CA 1
ATOM 1585 C C . LEU A 1 212 ? 6.172 -18.642 -0.717 1.00 89.00 212 LEU A C 1
ATOM 1587 O O . LEU A 1 212 ? 5.850 -19.678 -0.145 1.00 89.00 212 LEU A O 1
ATOM 1591 N N . ARG A 1 213 ? 6.059 -18.513 -2.043 1.00 87.00 213 ARG A N 1
ATOM 1592 C CA . ARG A 1 213 ? 5.474 -19.558 -2.895 1.00 87.00 213 ARG A CA 1
ATOM 1593 C C . ARG A 1 213 ? 6.205 -20.899 -2.781 1.00 87.00 213 ARG A C 1
ATOM 1595 O O . ARG A 1 213 ? 5.602 -21.954 -2.927 1.00 87.00 213 ARG A O 1
ATOM 1602 N N . ARG A 1 214 ? 7.526 -20.869 -2.578 1.00 90.06 214 ARG A N 1
ATOM 1603 C CA . ARG A 1 214 ? 8.351 -22.078 -2.423 1.00 90.06 214 ARG A CA 1
ATOM 1604 C C . ARG A 1 214 ? 8.394 -22.591 -0.981 1.00 90.06 214 ARG A C 1
ATOM 1606 O O . ARG A 1 214 ? 9.140 -23.533 -0.736 1.00 90.06 214 ARG A O 1
ATOM 1613 N N . LYS A 1 215 ? 7.657 -21.963 -0.054 1.00 88.88 215 LYS A N 1
ATOM 1614 C CA . LYS A 1 215 ? 7.657 -22.269 1.385 1.00 88.88 215 LYS A CA 1
ATOM 1615 C C . LYS A 1 215 ? 9.086 -2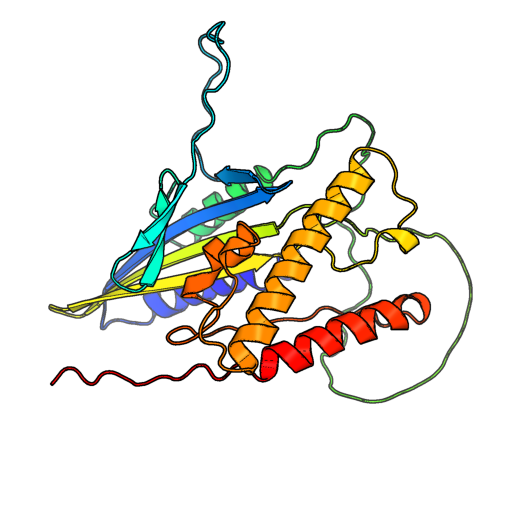2.379 1.939 1.00 88.88 215 LYS A C 1
ATOM 1617 O O . LYS A 1 215 ? 9.431 -23.316 2.653 1.00 88.88 215 LYS A O 1
ATOM 1622 N N . ARG A 1 216 ? 9.962 -21.449 1.531 1.00 90.62 216 ARG A N 1
ATOM 1623 C CA . ARG A 1 216 ? 11.343 -21.387 2.034 1.00 90.62 216 ARG A CA 1
ATOM 1624 C C . ARG A 1 216 ? 11.320 -21.051 3.526 1.00 90.62 216 ARG A C 1
ATOM 1626 O O . ARG A 1 216 ? 10.550 -20.194 3.940 1.00 90.62 216 ARG A O 1
ATOM 1633 N N . SER A 1 217 ? 12.218 -21.660 4.299 1.00 89.94 217 SER A N 1
ATOM 1634 C CA . SER A 1 217 ? 12.381 -21.362 5.731 1.00 89.94 217 SER A CA 1
ATOM 1635 C C . SER A 1 217 ? 12.781 -19.909 5.992 1.00 89.94 217 SER A C 1
ATOM 1637 O O . SER A 1 217 ? 12.382 -19.321 6.991 1.00 89.94 217 SER A O 1
ATOM 1639 N N . HIS A 1 218 ? 13.559 -19.320 5.083 1.00 93.31 218 HIS A N 1
ATOM 1640 C CA . HIS A 1 218 ? 13.935 -17.917 5.126 1.00 93.31 218 HIS A CA 1
ATOM 1641 C C . HIS A 1 218 ? 13.278 -17.147 3.979 1.00 93.31 218 HIS A C 1
ATOM 1643 O O . HIS A 1 218 ? 13.473 -17.475 2.804 1.00 93.31 218 HIS A O 1
ATOM 1649 N N . VAL A 1 219 ? 12.543 -16.091 4.329 1.00 92.69 219 VAL A N 1
ATOM 1650 C CA . VAL A 1 219 ? 11.960 -15.133 3.384 1.00 92.69 219 VAL A CA 1
ATOM 1651 C C . VAL A 1 219 ? 12.720 -13.804 3.503 1.00 92.69 219 VAL A C 1
ATOM 1653 O O . VAL A 1 219 ? 12.812 -13.253 4.603 1.00 92.69 219 VAL A O 1
ATOM 1656 N N . PRO A 1 220 ? 13.267 -13.255 2.402 1.00 94.94 220 PRO A N 1
ATOM 1657 C CA . PRO A 1 220 ? 14.207 -12.136 2.446 1.00 94.94 220 PRO A CA 1
ATOM 1658 C C . PRO A 1 220 ? 13.513 -10.766 2.562 1.00 94.94 220 PRO A C 1
ATOM 1660 O O . PRO A 1 220 ? 13.815 -9.834 1.816 1.00 94.94 220 PRO A O 1
ATOM 1663 N N . TYR A 1 221 ? 12.593 -10.598 3.520 1.00 92.00 221 TYR A N 1
ATOM 1664 C CA . TYR A 1 221 ? 11.886 -9.325 3.726 1.00 92.00 221 TYR A CA 1
ATOM 1665 C C . TYR A 1 221 ? 12.836 -8.150 3.964 1.00 92.00 221 TYR A C 1
ATOM 1667 O O . TYR A 1 221 ? 12.511 -7.018 3.619 1.00 92.00 221 TYR A O 1
ATOM 1675 N N . ARG A 1 222 ? 14.030 -8.407 4.512 1.00 92.81 222 ARG A N 1
ATOM 1676 C CA . ARG A 1 222 ? 15.025 -7.378 4.839 1.00 92.81 222 ARG A CA 1
ATOM 1677 C C . ARG A 1 222 ? 15.694 -6.730 3.623 1.00 92.81 222 ARG A C 1
ATOM 1679 O O . ARG A 1 222 ? 16.263 -5.656 3.792 1.00 92.81 222 ARG A O 1
ATOM 1686 N N . ASN A 1 223 ? 15.566 -7.299 2.423 1.00 92.88 223 ASN A N 1
ATOM 1687 C CA . ASN A 1 223 ? 16.249 -6.805 1.220 1.00 92.88 223 ASN A CA 1
ATOM 1688 C C . ASN A 1 223 ? 15.782 -5.415 0.757 1.00 92.88 223 ASN A C 1
ATOM 1690 O O . ASN A 1 223 ? 16.488 -4.753 0.003 1.00 92.88 223 ASN A O 1
ATOM 1694 N N . SER A 1 224 ? 14.619 -4.937 1.210 1.00 91.06 224 SER A N 1
ATOM 1695 C CA . SER A 1 224 ? 14.188 -3.556 0.987 1.00 91.06 224 SER A CA 1
ATOM 1696 C C . SER A 1 224 ? 13.309 -3.047 2.128 1.00 91.06 224 SER A C 1
ATOM 1698 O O . SER A 1 224 ? 12.666 -3.828 2.828 1.00 91.06 224 SER A O 1
ATOM 1700 N N . LYS A 1 225 ? 13.227 -1.724 2.306 1.00 89.00 225 LYS A N 1
ATOM 1701 C CA . LYS A 1 225 ? 12.305 -1.123 3.284 1.00 89.00 225 LYS A CA 1
ATOM 1702 C C . LYS A 1 225 ? 10.839 -1.391 2.941 1.00 89.00 225 LYS A C 1
ATOM 1704 O O . LYS A 1 225 ? 10.050 -1.632 3.846 1.00 89.00 225 LYS A O 1
ATOM 1709 N N . LEU A 1 226 ? 10.497 -1.431 1.651 1.00 89.12 226 LEU A N 1
ATOM 1710 C CA . LEU A 1 226 ? 9.160 -1.796 1.179 1.00 89.12 226 LEU A CA 1
ATOM 1711 C C . LEU A 1 226 ? 8.765 -3.197 1.664 1.00 89.12 226 LEU A C 1
ATOM 1713 O O . LEU A 1 226 ? 7.720 -3.368 2.282 1.00 89.12 226 LEU A O 1
ATOM 1717 N N . THR A 1 227 ? 9.620 -4.193 1.430 1.00 89.81 227 THR A N 1
ATOM 1718 C CA . THR A 1 227 ? 9.356 -5.579 1.840 1.00 89.81 227 THR A CA 1
ATOM 1719 C C . THR A 1 227 ? 9.395 -5.771 3.353 1.00 89.81 227 THR A C 1
ATOM 1721 O O . THR A 1 227 ? 8.672 -6.623 3.855 1.00 89.81 227 THR A O 1
ATOM 1724 N N . GLN A 1 228 ? 10.180 -4.973 4.083 1.00 90.75 228 GLN A N 1
ATOM 1725 C CA . GLN A 1 228 ? 10.143 -4.948 5.549 1.00 90.75 228 GLN A CA 1
ATOM 1726 C C . GLN A 1 228 ? 8.810 -4.395 6.068 1.00 90.75 228 GLN A C 1
ATOM 1728 O O . GLN A 1 228 ? 8.248 -4.959 6.995 1.00 90.75 228 GLN A O 1
ATOM 1733 N N . ILE A 1 229 ? 8.287 -3.318 5.469 1.00 88.62 229 ILE A N 1
ATOM 1734 C CA . ILE A 1 229 ? 6.992 -2.743 5.869 1.00 88.62 229 ILE A CA 1
ATOM 1735 C C . ILE A 1 229 ? 5.850 -3.712 5.569 1.00 88.62 229 ILE A C 1
ATOM 1737 O O . ILE A 1 229 ? 4.954 -3.882 6.387 1.00 88.62 229 ILE A O 1
ATOM 1741 N N . LEU A 1 230 ? 5.893 -4.358 4.404 1.00 86.94 230 LEU A N 1
ATOM 1742 C CA . LEU A 1 230 ? 4.841 -5.262 3.948 1.00 86.94 230 LEU A CA 1
ATOM 1743 C C . LEU A 1 230 ? 4.971 -6.686 4.497 1.00 86.94 230 LEU A C 1
ATOM 1745 O O . LEU A 1 230 ? 4.206 -7.548 4.069 1.00 86.94 230 LEU A O 1
ATOM 1749 N N . SER A 1 231 ? 5.908 -6.977 5.405 1.00 86.50 231 SER A N 1
ATOM 1750 C CA . SER A 1 231 ? 6.114 -8.357 5.857 1.00 86.50 231 SER A CA 1
ATOM 1751 C C . SER A 1 231 ? 4.938 -8.913 6.659 1.00 86.50 231 SER A C 1
ATOM 1753 O O . SER A 1 231 ? 4.724 -10.117 6.624 1.00 86.50 231 SER A O 1
ATOM 1755 N N . ASP A 1 232 ? 4.151 -8.058 7.327 1.00 80.06 232 ASP A N 1
ATOM 1756 C CA . ASP A 1 232 ? 2.898 -8.470 7.989 1.00 80.06 232 ASP A CA 1
ATOM 1757 C C . ASP A 1 232 ? 1.721 -8.642 7.015 1.00 80.06 232 ASP A C 1
ATOM 1759 O O . ASP A 1 232 ? 0.687 -9.204 7.367 1.00 80.06 232 ASP A O 1
ATOM 1763 N N . SER A 1 233 ? 1.865 -8.146 5.785 1.00 81.94 233 SER A N 1
ATOM 1764 C CA . SER A 1 233 ? 0.831 -8.196 4.755 1.00 81.94 233 SER A CA 1
ATOM 1765 C C . SER A 1 233 ? 1.092 -9.319 3.752 1.00 81.94 233 SER A C 1
ATOM 1767 O O . SER A 1 233 ? 0.162 -9.972 3.297 1.00 81.94 233 SER A O 1
ATOM 1769 N N . LEU A 1 234 ? 2.353 -9.565 3.404 1.00 78.75 234 LEU A N 1
ATOM 1770 C CA . LEU A 1 234 ? 2.770 -10.583 2.446 1.00 78.75 234 LEU A CA 1
ATOM 1771 C C . LEU A 1 234 ? 3.123 -11.874 3.183 1.00 78.75 234 LEU A C 1
ATOM 1773 O O . LEU A 1 234 ? 4.258 -12.027 3.623 1.00 78.75 234 LEU A O 1
ATOM 1777 N N . GLY A 1 235 ? 2.176 -12.804 3.283 1.00 71.50 235 GLY A N 1
ATOM 1778 C CA . GLY A 1 235 ? 2.359 -14.083 3.970 1.00 71.50 235 GLY A CA 1
ATOM 1779 C C . GLY A 1 235 ? 1.046 -14.598 4.557 1.00 71.50 235 GLY A C 1
ATOM 1780 O O . GLY A 1 235 ? -0.029 -14.399 3.979 1.00 71.50 235 GLY A O 1
ATOM 1781 N N . ASP A 1 236 ? 1.136 -15.243 5.713 1.00 67.62 236 ASP A N 1
ATOM 1782 C CA . ASP A 1 236 ? -0.023 -15.747 6.446 1.00 67.62 236 ASP A CA 1
ATOM 1783 C C . ASP A 1 236 ? -0.706 -14.639 7.265 1.00 67.62 236 ASP A C 1
ATOM 1785 O O . ASP A 1 236 ? -0.075 -13.676 7.700 1.00 67.62 236 ASP A O 1
ATOM 1789 N N . GLY A 1 237 ? -2.022 -14.754 7.463 1.00 70.50 237 GLY A N 1
ATOM 1790 C CA . GLY A 1 237 ? -2.773 -13.869 8.365 1.00 70.50 237 GLY A CA 1
ATOM 1791 C C . GLY A 1 237 ? -3.264 -12.532 7.787 1.00 70.50 237 GLY A C 1
ATOM 1792 O O . GLY A 1 237 ? -4.020 -11.834 8.464 1.00 70.50 237 GLY A O 1
ATOM 1793 N N . SER A 1 238 ? -2.942 -12.189 6.534 1.00 78.00 238 SER A N 1
ATOM 1794 C CA . SER A 1 238 ? -3.439 -10.973 5.870 1.00 78.00 238 SER A CA 1
ATOM 1795 C C . SER A 1 238 ? -4.097 -11.256 4.520 1.00 78.00 238 SER A C 1
ATOM 1797 O O . SER A 1 238 ? -3.782 -12.220 3.827 1.00 78.00 238 SER A O 1
ATOM 1799 N N . LYS A 1 239 ? -5.045 -10.399 4.131 1.00 81.06 239 LYS A N 1
ATOM 1800 C CA . LYS A 1 239 ? -5.672 -10.443 2.806 1.00 81.06 239 LYS A CA 1
ATOM 1801 C C . LYS A 1 239 ? -4.978 -9.437 1.903 1.00 81.06 239 LYS A C 1
ATOM 1803 O O . LYS A 1 239 ? -5.048 -8.237 2.153 1.00 81.06 239 LYS A O 1
ATOM 1808 N N . VAL A 1 240 ? -4.380 -9.922 0.821 1.00 82.00 240 VAL A N 1
ATOM 1809 C CA . VAL A 1 240 ? -3.705 -9.073 -0.165 1.00 82.00 240 VAL A CA 1
ATOM 1810 C C . VAL A 1 240 ? -4.442 -9.127 -1.489 1.00 82.00 240 VAL A C 1
ATOM 1812 O O . VAL A 1 240 ? -4.699 -10.199 -2.033 1.00 82.00 240 VAL A O 1
ATOM 1815 N N . VAL A 1 241 ? -4.738 -7.950 -2.032 1.00 84.31 241 VAL A N 1
ATOM 1816 C CA . VAL A 1 241 ? -5.207 -7.785 -3.406 1.00 84.31 241 VAL A CA 1
ATOM 1817 C C . VAL A 1 241 ? -4.129 -7.038 -4.171 1.00 84.31 241 VAL A C 1
ATOM 1819 O O . VAL A 1 241 ? -3.739 -5.937 -3.791 1.00 84.31 241 VAL A O 1
ATOM 1822 N N . MET A 1 242 ? -3.650 -7.639 -5.256 1.00 82.38 242 MET A N 1
ATOM 1823 C CA . MET A 1 242 ? -2.723 -6.995 -6.177 1.00 82.38 242 MET A CA 1
ATOM 1824 C C . MET A 1 242 ? -3.479 -6.572 -7.435 1.00 82.38 242 MET A C 1
ATOM 1826 O O . MET A 1 242 ? -4.079 -7.409 -8.108 1.00 8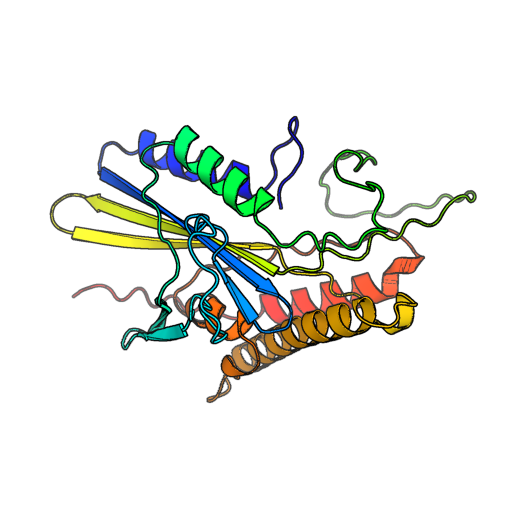2.38 242 MET A O 1
ATOM 1830 N N . VAL A 1 243 ? -3.413 -5.285 -7.772 1.00 82.62 243 VAL A N 1
ATOM 1831 C CA . VAL A 1 243 ? -3.933 -4.750 -9.036 1.00 82.62 243 VAL A CA 1
ATOM 1832 C C . VAL A 1 243 ? -2.757 -4.488 -9.964 1.00 82.62 243 VAL A C 1
ATOM 1834 O O . VAL A 1 243 ? -1.835 -3.754 -9.613 1.00 82.62 243 VAL A O 1
ATOM 1837 N N . VAL A 1 244 ? -2.784 -5.098 -11.147 1.00 82.00 244 VAL A N 1
ATOM 1838 C CA . VAL A 1 244 ? -1.706 -4.986 -12.133 1.00 82.00 244 VAL A CA 1
ATOM 1839 C C . VAL A 1 244 ? -2.197 -4.155 -13.304 1.00 82.00 244 VAL A C 1
ATOM 1841 O O . VAL A 1 244 ? -3.080 -4.580 -14.044 1.00 82.00 244 VAL A O 1
ATOM 1844 N N . HIS A 1 245 ? -1.624 -2.965 -13.452 1.00 82.06 245 HIS A N 1
ATOM 1845 C CA . HIS A 1 245 ? -1.887 -2.094 -14.589 1.00 82.06 245 HIS A CA 1
ATOM 1846 C C . HIS A 1 245 ? -0.961 -2.490 -15.738 1.00 82.06 245 HIS A C 1
ATOM 1848 O O . HIS A 1 245 ? 0.241 -2.670 -15.540 1.00 82.06 245 HIS A O 1
ATOM 1854 N N . ILE A 1 246 ? -1.532 -2.647 -16.927 1.00 81.81 246 ILE A N 1
ATOM 1855 C CA . ILE A 1 246 ? -0.805 -2.990 -18.148 1.00 81.81 246 ILE A CA 1
ATOM 1856 C C . ILE A 1 246 ? -1.166 -1.995 -19.243 1.00 81.81 246 ILE A C 1
ATOM 1858 O O . ILE A 1 246 ? -2.280 -1.470 -19.268 1.00 81.81 246 ILE A O 1
ATOM 1862 N N . SER A 1 247 ? -0.225 -1.755 -20.149 1.00 82.50 247 SER A N 1
ATOM 1863 C CA . SER A 1 247 ? -0.474 -0.964 -21.348 1.00 82.50 247 SER A CA 1
ATOM 1864 C C . SER A 1 247 ? -0.958 -1.879 -22.480 1.00 82.50 247 SER A C 1
ATOM 1866 O O . SER A 1 247 ? -0.390 -2.963 -22.666 1.00 82.50 247 SER A O 1
ATOM 1868 N N . PRO A 1 248 ? -1.990 -1.476 -23.246 1.00 83.94 248 PRO A N 1
ATOM 1869 C CA . PRO A 1 248 ? -2.408 -2.186 -24.453 1.00 83.94 248 PRO A CA 1
ATOM 1870 C C . PRO A 1 248 ? -1.506 -1.883 -25.662 1.00 83.94 248 PRO A C 1
ATOM 1872 O O . PRO A 1 248 ? -1.696 -2.480 -26.722 1.00 83.94 248 PRO A O 1
ATOM 1875 N N . SER A 1 249 ? -0.551 -0.951 -25.540 1.00 87.50 249 SER A N 1
ATOM 1876 C CA . SER A 1 249 ? 0.339 -0.577 -26.640 1.00 87.50 249 SER A CA 1
ATOM 1877 C C . SER A 1 249 ? 1.222 -1.746 -27.079 1.00 87.50 249 SER A C 1
ATOM 1879 O O . SER A 1 249 ? 1.753 -2.499 -26.258 1.00 87.50 249 SER A O 1
ATOM 1881 N N . LYS A 1 250 ? 1.439 -1.861 -28.394 1.00 86.00 250 LYS A N 1
ATOM 1882 C CA . LYS A 1 250 ? 2.351 -2.859 -28.974 1.00 86.00 250 LYS A CA 1
ATOM 1883 C C . LYS A 1 250 ? 3.795 -2.654 -28.507 1.00 86.00 250 LYS A C 1
ATOM 1885 O O . LYS A 1 250 ? 4.508 -3.636 -28.315 1.00 86.00 250 LYS A O 1
ATOM 1890 N N . ASP A 1 251 ? 4.192 -1.409 -28.263 1.00 83.94 251 ASP A N 1
ATOM 1891 C CA . ASP A 1 251 ? 5.550 -1.063 -27.823 1.00 83.94 251 ASP A CA 1
ATOM 1892 C C . ASP A 1 251 ? 5.839 -1.548 -26.389 1.00 83.94 251 ASP A C 1
ATOM 1894 O O . ASP A 1 251 ? 6.984 -1.829 -26.020 1.00 83.94 251 ASP A O 1
ATOM 1898 N N . ASP A 1 252 ? 4.780 -1.753 -25.600 1.00 82.94 252 ASP A N 1
ATOM 1899 C CA . ASP A 1 252 ? 4.858 -2.149 -24.195 1.00 82.94 252 ASP A CA 1
ATOM 1900 C C . ASP A 1 252 ? 4.680 -3.655 -23.973 1.00 82.94 252 ASP A C 1
ATOM 1902 O O . ASP A 1 252 ? 4.750 -4.114 -22.833 1.00 82.94 252 ASP A O 1
ATOM 1906 N N . VAL A 1 253 ? 4.508 -4.464 -25.029 1.00 87.19 253 VAL A N 1
ATOM 1907 C CA . VAL A 1 253 ? 4.255 -5.918 -24.915 1.00 87.19 253 VAL A CA 1
ATOM 1908 C C . VAL A 1 253 ? 5.280 -6.613 -24.015 1.00 87.19 253 VAL A C 1
ATOM 1910 O O . VAL A 1 253 ? 4.913 -7.448 -23.188 1.00 87.19 253 VAL A O 1
ATOM 1913 N N . GLY A 1 254 ? 6.559 -6.243 -24.122 1.00 85.31 254 GLY A N 1
ATOM 1914 C CA . GLY A 1 254 ? 7.611 -6.789 -23.261 1.00 85.31 254 GLY A CA 1
ATOM 1915 C C . GLY A 1 254 ? 7.408 -6.474 -21.772 1.00 85.31 254 GLY A C 1
ATOM 1916 O O . GLY A 1 254 ? 7.599 -7.359 -20.936 1.00 85.31 254 GLY A O 1
ATOM 1917 N N . GLU A 1 255 ? 6.979 -5.254 -21.436 1.00 83.31 255 GLU A N 1
ATOM 1918 C CA . GLU A 1 255 ? 6.677 -4.858 -20.052 1.00 83.31 255 GLU A CA 1
ATOM 1919 C C . GLU A 1 255 ? 5.384 -5.523 -19.567 1.00 83.31 255 GLU A C 1
ATOM 1921 O O . GLU A 1 255 ? 5.354 -6.083 -18.473 1.00 83.31 255 GLU A O 1
ATOM 1926 N N . THR A 1 256 ? 4.350 -5.580 -20.412 1.00 83.94 256 THR A N 1
ATOM 1927 C CA . THR A 1 256 ? 3.091 -6.281 -20.122 1.00 83.94 256 THR A CA 1
ATOM 1928 C C . THR A 1 256 ? 3.329 -7.757 -19.788 1.00 83.94 256 THR A C 1
ATOM 1930 O O . THR A 1 256 ? 2.807 -8.253 -18.787 1.00 83.94 256 THR A O 1
ATOM 1933 N N . ILE A 1 257 ? 4.174 -8.462 -20.552 1.00 88.62 257 ILE A N 1
ATOM 1934 C CA . ILE A 1 257 ? 4.556 -9.854 -20.250 1.00 88.62 257 ILE A CA 1
ATOM 1935 C C . ILE A 1 257 ? 5.269 -9.947 -18.894 1.00 88.62 257 ILE A C 1
ATOM 1937 O O . ILE A 1 257 ? 4.988 -10.863 -18.116 1.00 88.62 257 ILE A O 1
ATOM 1941 N N . CYS A 1 258 ? 6.166 -9.008 -18.579 1.00 84.88 258 CYS A N 1
ATOM 1942 C CA . CYS A 1 258 ? 6.865 -8.985 -17.292 1.00 84.88 258 CYS A CA 1
ATOM 1943 C C . CYS A 1 258 ? 5.898 -8.784 -16.116 1.00 84.88 258 CYS A C 1
ATOM 1945 O O . CYS A 1 258 ? 5.935 -9.566 -15.158 1.00 84.88 258 CYS A O 1
ATOM 1947 N N . SER A 1 259 ? 5.000 -7.801 -16.213 1.00 84.44 259 SER A N 1
ATOM 1948 C CA . SER A 1 259 ? 3.997 -7.480 -15.192 1.00 84.44 259 SER A CA 1
ATOM 1949 C C . SER A 1 259 ? 3.016 -8.631 -14.969 1.00 84.44 259 SER A C 1
ATOM 1951 O O . SER A 1 259 ? 2.787 -9.042 -13.829 1.00 84.44 259 SER A O 1
ATOM 1953 N N . LEU A 1 260 ? 2.500 -9.242 -16.040 1.00 85.88 260 LEU A N 1
ATOM 1954 C CA . LEU A 1 260 ? 1.633 -10.423 -15.938 1.00 85.88 260 LEU A CA 1
ATOM 1955 C C . LEU A 1 260 ? 2.385 -11.643 -15.391 1.00 85.88 260 LEU A C 1
ATOM 1957 O O . LEU A 1 260 ? 1.844 -12.406 -14.587 1.00 85.88 260 LEU A O 1
ATOM 1961 N N . GLY A 1 261 ? 3.650 -11.820 -15.776 1.00 86.19 261 GLY A N 1
ATOM 1962 C CA . GLY A 1 261 ? 4.515 -12.861 -15.232 1.00 86.19 261 GLY A CA 1
ATOM 1963 C C . GLY A 1 261 ? 4.724 -12.710 -13.724 1.00 86.19 261 GLY A C 1
ATOM 1964 O O . GLY A 1 261 ? 4.709 -13.708 -13.001 1.00 86.19 261 GLY A O 1
ATOM 1965 N N . PHE A 1 262 ? 4.881 -11.477 -13.237 1.00 85.25 262 PHE A N 1
ATOM 1966 C CA . PHE A 1 262 ? 4.917 -11.171 -11.807 1.00 85.25 262 PHE A CA 1
ATOM 1967 C C . PHE A 1 262 ? 3.578 -11.494 -11.131 1.00 85.25 262 PHE A C 1
ATOM 1969 O O . PHE A 1 262 ? 3.563 -12.240 -10.150 1.00 85.25 262 PHE A O 1
ATOM 1976 N N . ALA A 1 263 ? 2.460 -11.032 -11.699 1.00 84.88 263 ALA A N 1
ATOM 1977 C CA . ALA A 1 263 ? 1.108 -11.289 -11.195 1.00 84.88 263 ALA A CA 1
ATOM 1978 C C . ALA A 1 263 ? 0.827 -12.791 -11.027 1.00 84.88 263 ALA A C 1
ATOM 1980 O O . ALA A 1 263 ? 0.349 -13.246 -9.987 1.00 84.88 263 ALA A O 1
ATOM 1981 N N . LYS A 1 264 ? 1.203 -13.589 -12.036 1.00 85.81 264 LYS A N 1
ATOM 1982 C CA . LYS A 1 264 ? 1.073 -15.051 -12.019 1.00 85.81 264 LYS A CA 1
ATOM 1983 C C . LYS A 1 264 ? 1.854 -15.686 -10.867 1.00 85.81 264 LYS A C 1
ATOM 1985 O O . LYS A 1 264 ? 1.387 -16.665 -10.290 1.00 85.81 264 LYS A O 1
ATOM 1990 N N . ARG A 1 265 ? 3.038 -15.160 -10.531 1.00 82.62 265 ARG A N 1
ATOM 1991 C CA . ARG A 1 265 ? 3.819 -15.642 -9.378 1.00 82.62 265 ARG A CA 1
ATOM 1992 C C . ARG A 1 265 ? 3.170 -15.244 -8.054 1.00 82.62 265 ARG A C 1
ATOM 1994 O O . ARG A 1 265 ? 3.108 -16.090 -7.169 1.00 82.62 265 ARG A O 1
ATOM 2001 N N . ALA A 1 266 ? 2.672 -14.013 -7.949 1.00 83.62 266 ALA A N 1
ATOM 2002 C CA . ALA A 1 266 ? 2.027 -13.487 -6.747 1.00 83.62 266 ALA A CA 1
ATOM 2003 C C . ALA A 1 266 ? 0.722 -14.224 -6.397 1.00 83.62 266 ALA A C 1
ATOM 2005 O O . ALA A 1 266 ? 0.486 -14.524 -5.233 1.00 83.62 266 ALA A O 1
ATOM 2006 N N . ARG A 1 267 ? -0.086 -14.595 -7.404 1.00 81.00 267 ARG A N 1
ATOM 2007 C CA . ARG A 1 267 ? -1.362 -15.320 -7.221 1.00 81.00 267 ARG A CA 1
ATOM 2008 C C . ARG A 1 267 ? -1.226 -16.652 -6.472 1.00 81.00 267 ARG A C 1
ATOM 2010 O O . ARG A 1 267 ? -2.199 -17.126 -5.905 1.00 81.00 267 ARG A O 1
ATOM 2017 N N . LEU A 1 268 ? -0.054 -17.280 -6.525 1.00 69.56 268 LEU A N 1
ATOM 2018 C CA . LEU A 1 268 ? 0.190 -18.613 -5.964 1.00 69.56 268 LEU A CA 1
ATOM 2019 C C . LEU A 1 268 ? 0.728 -18.576 -4.527 1.00 69.56 268 LEU A C 1
ATOM 2021 O O . LEU A 1 268 ? 1.196 -19.598 -4.033 1.00 69.56 268 LEU A O 1
ATOM 2025 N N . ILE A 1 269 ? 0.720 -17.412 -3.874 1.00 72.81 269 ILE A N 1
ATOM 2026 C CA . ILE A 1 269 ? 0.976 -17.336 -2.437 1.00 72.81 269 ILE A CA 1
ATOM 2027 C C . ILE A 1 269 ? -0.305 -17.781 -1.734 1.00 72.81 269 ILE A C 1
ATOM 2029 O O . ILE A 1 269 ? -1.320 -17.087 -1.776 1.00 72.81 269 ILE A O 1
ATOM 2033 N N . GLU A 1 270 ? -0.262 -18.958 -1.119 1.00 63.06 270 GLU A N 1
ATOM 2034 C CA . GLU A 1 270 ? -1.301 -19.393 -0.191 1.00 63.06 270 GLU A CA 1
ATOM 2035 C C . GLU A 1 270 ? -1.215 -18.506 1.053 1.00 63.06 270 GLU A C 1
ATOM 2037 O O . GLU A 1 270 ? -0.182 -18.477 1.712 1.00 63.06 270 GLU A O 1
ATOM 2042 N N . SER A 1 271 ? -2.281 -17.764 1.354 1.00 57.88 271 SER A N 1
ATOM 2043 C CA . SER A 1 271 ? -2.457 -17.175 2.680 1.00 57.88 271 SER A CA 1
ATOM 2044 C C . SER A 1 271 ? -3.256 -18.182 3.490 1.00 57.88 271 SER A C 1
ATOM 2046 O O . SER A 1 271 ? -4.461 -18.346 3.264 1.00 57.88 271 SER A O 1
ATOM 2048 N N . SER A 1 272 ? -2.587 -18.928 4.367 1.00 47.97 272 SER A N 1
ATOM 2049 C CA . SER A 1 272 ? -3.297 -19.832 5.261 1.00 47.97 272 SER A CA 1
ATOM 2050 C C . SER A 1 272 ? -3.996 -18.991 6.333 1.00 47.97 272 SER A C 1
ATOM 2052 O O . SER A 1 272 ? -3.382 -18.237 7.087 1.00 47.97 272 SER A O 1
ATOM 2054 N N . ARG A 1 273 ? -5.329 -19.050 6.358 1.00 47.03 273 ARG A N 1
ATOM 2055 C CA . ARG A 1 273 ? -6.106 -18.645 7.529 1.00 47.03 273 ARG A CA 1
ATOM 2056 C C . ARG A 1 273 ? -6.361 -19.901 8.339 1.00 47.03 273 ARG A C 1
ATOM 2058 O O . ARG A 1 273 ? -7.375 -20.559 8.129 1.00 47.03 273 ARG A O 1
ATOM 2065 N N . GLU A 1 274 ? -5.480 -20.210 9.279 1.00 41.50 274 GLU A N 1
ATOM 2066 C CA . GLU A 1 274 ? -5.965 -20.875 10.482 1.00 41.50 274 GLU A CA 1
ATOM 2067 C C . GLU A 1 274 ? -6.682 -19.794 11.289 1.00 41.50 274 GLU A C 1
ATOM 2069 O O . GLU A 1 274 ? -6.070 -18.896 11.865 1.00 41.50 274 GLU A O 1
ATOM 2074 N N . LEU A 1 275 ? -8.014 -19.806 11.231 1.00 41.69 275 LEU A N 1
ATOM 2075 C CA . LEU A 1 275 ? -8.811 -19.140 12.248 1.00 41.69 275 LEU A CA 1
ATOM 2076 C C . LEU A 1 275 ? -8.446 -19.840 13.554 1.00 41.69 275 LEU A C 1
ATOM 2078 O O . LEU A 1 275 ? -8.908 -20.948 13.807 1.00 41.69 275 LEU A O 1
ATOM 2082 N N . SER A 1 276 ? -7.574 -19.231 14.352 1.00 38.00 276 SER A N 1
ATOM 2083 C CA . SER A 1 276 ? -7.411 -19.624 15.741 1.00 38.00 276 SER A CA 1
ATOM 2084 C C . SER A 1 276 ? -8.746 -19.341 16.428 1.00 38.00 276 SER A C 1
ATOM 2086 O O . SER A 1 276 ? -9.006 -18.212 16.850 1.00 38.00 276 SER A O 1
ATOM 2088 N N . GLU A 1 277 ? -9.630 -20.338 16.451 1.00 31.50 277 GLU A N 1
ATOM 2089 C CA . GLU A 1 277 ? -10.757 -20.368 17.370 1.00 31.50 277 GLU A CA 1
ATOM 2090 C C . GLU A 1 277 ? -10.173 -20.199 18.771 1.00 31.50 277 GLU A C 1
ATOM 2092 O O . GLU A 1 277 ? -9.368 -21.009 19.235 1.00 31.50 277 GLU A O 1
ATOM 2097 N N . VAL A 1 278 ? -10.522 -19.086 19.410 1.00 37.59 278 VAL A N 1
ATOM 2098 C CA . VAL A 1 278 ? -10.273 -18.887 20.832 1.00 37.59 278 VAL A CA 1
ATOM 2099 C C . VAL A 1 278 ? -11.098 -19.957 21.545 1.00 37.59 278 VAL A C 1
ATOM 2101 O O . VAL A 1 278 ? -12.325 -19.866 21.570 1.00 37.59 278 VAL A O 1
ATOM 2104 N N . ARG A 1 279 ? -10.423 -21.009 22.017 1.00 32.41 279 ARG A N 1
ATOM 2105 C CA . ARG A 1 279 ? -10.975 -21.958 22.989 1.00 32.41 279 ARG A CA 1
ATOM 2106 C C . ARG A 1 279 ? -11.100 -21.300 24.353 1.00 32.41 279 ARG A C 1
ATOM 2108 O O . ARG A 1 279 ? -10.199 -20.499 24.691 1.00 32.41 279 ARG A O 1
#

Radius of gyration: 20.89 Å; Cα contacts (8 Å, |Δi|>4): 330; chains: 1; bounding box: 50×50×64 Å

Foldseek 3Di:
DQDDPVDGDPVLVVLVVVQVVQVPDPQKHKWKKKWKWKQFLLDIDTLQDDDDDCPDPDPDDDPDLPFDWDQDPVRAIDTPSTDIGIDRHSVSVVVSVVSSVVSPDPPPPVPDDDPDPDDDDDDPDDPDPDDDDDDDDDDDDDDPPQWPLIKMKMKMWMWIGRDPDIDIDIDIDIDAHDCDDLVPPPDDDPVSSSVVSSNQLVVLVLQQLQCLLVVHPDRPLVSGPNSSNCSCAQAADHDDDDDFDADPDPVCVVVRCVRVVSVVSNVSRDHDDPPPPPD

Sequence (279 aa):
MEGTSDNLGAVPRAIQELFSHAAQDTSSTYSFSISMLEVYMGSLRDLLAPRQQPLFRSIEGNTTCNLSILATTSGSVQVEGLTDVAVPDLKKANQWYCRGRRSRSTSGTNVNNVSSRSHWWVGLDRVSACAVCSGNLNSTQFYLVLALSVCSLTRITIRRCGGVTEQVSKLWLVDLGGSERLLKTGASGLTMDEGKAINLSLSALGDVIAALRRKRSHVPYRNSKLTQILSDSLGDGSKVVMVVHISPSKDDVGETICSLGFAKRARLIESSRELSEVR

InterPro domains:
  IPR001752 Kinesin motor domain [PF00225] (1-269)
  IPR001752 Kinesin motor domain [PR00380] (109-126)
  IPR001752 Kinesin motor domain [PR00380] (219-240)
  IPR001752 Kinesin motor domain [PS50067] (1-269)
  IPR001752 Kinesin motor domain [SM00129] (1-277)
  IPR027417 P-loop containing nucleoside triphosphate hydrolase [SSF52540] (1-273)
  IPR027640 Kinesin-like protein [PTHR47972] (1-271)
  IPR036961 Kinesin motor domain superfamily [G3DSA:3.40.850.10] (1-279)

Nearest PDB structures (foldseek):
  4hna-assembly1_K  TM=8.513E-01  e=2.642E-17  Homo sapiens
  3j8y-assembly1_K  TM=8.801E-01  e=9.491E-17  Homo sapiens
  3h4s-assembly1_A  TM=8.719E-01  e=2.406E-16  Arabidopsis thaliana
  5lt3-assembly5_E  TM=8.618E-01  e=1.601E-16  Homo sapiens
  3cob-assembly1_A  TM=8.335E-01  e=4.206E-17  unclassified

Solvent-accessible surface area (backbone atoms only — not comparable to full-atom values): 17478 Å² total; per-residue (Å²): 98,64,59,48,95,91,49,66,16,61,54,61,47,50,54,49,49,53,50,53,50,54,72,70,42,88,78,44,49,75,50,39,30,43,30,35,38,33,48,47,83,81,38,74,42,63,30,60,52,80,83,77,73,91,76,73,85,64,93,67,84,79,90,63,80,74,65,42,84,42,74,44,97,86,58,45,59,45,57,45,85,55,49,70,42,79,28,96,44,68,67,54,41,51,52,51,51,53,47,23,64,69,53,46,88,69,81,82,54,103,76,73,73,92,77,72,93,84,72,90,83,78,82,92,77,70,98,66,87,84,86,89,83,90,86,90,86,83,88,84,81,91,75,83,84,81,67,52,82,46,30,39,39,38,38,38,41,40,37,40,37,49,86,92,52,78,45,80,47,76,47,78,50,73,46,72,41,61,88,73,62,66,90,76,65,78,55,60,70,70,60,33,55,47,51,49,41,42,47,49,43,53,47,32,44,50,49,28,44,56,23,56,52,65,67,46,94,68,60,58,32,79,71,24,63,67,32,45,63,39,48,44,46,62,48,60,79,35,90,77,85,86,85,85,89,70,62,90,49,79,91,37,46,71,57,34,52,52,54,52,54,49,50,62,52,53,70,58,49,76,50,58,72,78,76,77,73,86,123